Protein AF-A0A166AK43-F1 (afdb_monomer_lite)

Radius of gyration: 22.79 Å; chains: 1; bounding box: 86×34×60 Å

pLDDT: mean 71.9, std 16.13, range [33.0, 88.75]

Secondary structure (DSSP, 8-state):
----------------------SS---HHHHHH--THHHHHHHHHHHHHH--SHHHHHHHHHHHHHHHHHGGGG-STTHHHHHHHHHHHHHHHHHHHHHHHHHHHTT-TTPPPPHHHHHHHHHHHHHHHHHHHHHHHHT-----HHHHHHHHHHHHHHHHHHHHHHHHHHHHHHHHHHHHHHHGGGGS--

Sequence (190 aa):
MASIDSSTAGATAAQEGSVVESRLELSDELIANAKGAAKVTIVALSIAAKATQNVAYIGVISLTLTEFINIQDEVDKCKDECRATMADAHHIKSLIQKFRDECVEAGKSQGVLGRTLRELFTELERLILECILTFQQCKVASNRKKERLRLILKRGISLVSSVKDCVMKMRRALQQFNASAGLEPRLLTG

Structure (mmCIF, N/CA/C/O backbone):
data_AF-A0A166AK43-F1
#
_entry.id   AF-A0A166AK43-F1
#
loop_
_atom_site.group_PDB
_atom_site.id
_atom_site.type_symbol
_atom_site.label_atom_id
_atom_site.label_alt_id
_atom_site.label_comp_id
_atom_site.label_asym_id
_atom_site.label_entity_id
_atom_site.label_seq_id
_atom_site.pdbx_PDB_ins_code
_atom_site.Cartn_x
_atom_site.Cartn_y
_atom_site.Cartn_z
_atom_site.occupancy
_atom_site.B_iso_or_equiv
_atom_site.auth_seq_id
_atom_site.auth_comp_id
_atom_site.auth_asym_id
_atom_site.auth_atom_id
_atom_site.pdbx_PDB_model_num
ATOM 1 N N . MET A 1 1 ? -68.067 19.573 25.093 1.00 37.34 1 MET A N 1
ATOM 2 C CA . MET A 1 1 ? -67.115 18.446 25.144 1.00 37.34 1 MET A CA 1
ATOM 3 C C . MET A 1 1 ? -66.352 18.440 23.838 1.00 37.34 1 MET A C 1
ATOM 5 O O . MET A 1 1 ? -67.016 18.279 22.829 1.00 37.34 1 MET A O 1
ATOM 9 N N . ALA A 1 2 ? -65.030 18.641 23.934 1.00 39.34 2 ALA A N 1
ATOM 10 C CA . ALA A 1 2 ? -63.960 18.274 22.992 1.00 39.34 2 ALA A CA 1
ATOM 11 C C . ALA A 1 2 ? -64.049 18.806 21.537 1.00 39.34 2 ALA A C 1
ATOM 13 O O . ALA A 1 2 ? -65.118 18.836 20.955 1.00 39.34 2 ALA A O 1
ATOM 14 N N . SER A 1 3 ? -62.996 19.173 20.809 1.00 37.00 3 SER A N 1
ATOM 15 C CA . SER A 1 3 ? -61.560 19.381 21.036 1.00 37.00 3 SER A CA 1
ATOM 16 C C . SER A 1 3 ? -60.942 19.636 19.641 1.00 37.00 3 SER A C 1
ATOM 18 O O . SER A 1 3 ? -61.311 18.914 18.723 1.00 37.00 3 SER A O 1
ATOM 20 N N . ILE A 1 4 ? -59.992 20.584 19.540 1.00 41.25 4 ILE A N 1
ATOM 21 C CA . ILE A 1 4 ? -58.659 20.434 18.888 1.00 41.25 4 ILE A CA 1
ATOM 22 C C . ILE A 1 4 ? -58.675 20.282 17.339 1.00 41.25 4 ILE A C 1
ATOM 24 O O . ILE A 1 4 ? -59.167 19.295 16.810 1.00 41.25 4 ILE A O 1
ATOM 28 N N . ASP A 1 5 ? -58.332 21.347 16.590 1.00 33.59 5 ASP A N 1
ATOM 29 C CA . ASP A 1 5 ? -57.005 21.659 15.976 1.00 33.59 5 ASP A CA 1
ATOM 30 C C . ASP A 1 5 ? -56.743 20.874 14.673 1.00 33.59 5 ASP A C 1
ATOM 32 O O . ASP A 1 5 ? -56.982 19.679 14.597 1.00 33.59 5 ASP A O 1
ATOM 36 N N . SER A 1 6 ? -56.408 21.495 13.540 1.00 38.09 6 SER A N 1
ATOM 37 C CA . SER A 1 6 ? -55.190 22.240 13.173 1.00 38.09 6 SER A CA 1
ATOM 38 C C . SER A 1 6 ? -54.364 21.413 12.189 1.00 38.09 6 SER A C 1
ATOM 40 O O . SER A 1 6 ? -54.220 20.205 12.318 1.00 38.09 6 SER A O 1
ATOM 42 N N . SER A 1 7 ? -53.770 22.153 11.262 1.00 37.00 7 SER A N 1
ATOM 43 C CA . SER A 1 7 ? -52.466 21.917 10.655 1.00 37.00 7 SER A CA 1
ATOM 44 C C . SER A 1 7 ? -52.236 20.779 9.660 1.00 37.00 7 SER A C 1
ATOM 46 O O . SER A 1 7 ? -52.227 19.598 9.973 1.00 37.00 7 SER A O 1
ATOM 48 N N . THR A 1 8 ? -51.907 21.237 8.449 1.00 41.12 8 THR A N 1
ATOM 49 C CA . THR A 1 8 ? -50.535 21.280 7.908 1.00 41.12 8 THR A CA 1
ATOM 50 C C . THR A 1 8 ? -49.673 20.015 7.980 1.00 41.12 8 THR A C 1
ATOM 52 O O . THR A 1 8 ? -49.326 19.531 9.049 1.00 41.12 8 THR A O 1
ATOM 55 N N . ALA A 1 9 ? -49.120 19.719 6.801 1.00 36.97 9 ALA A N 1
ATOM 56 C CA . ALA A 1 9 ? -47.798 19.149 6.542 1.00 36.97 9 ALA A CA 1
ATOM 57 C C . ALA A 1 9 ? -47.575 17.640 6.678 1.00 36.97 9 ALA A C 1
ATOM 59 O O . ALA A 1 9 ? -47.991 16.963 7.610 1.00 36.97 9 ALA A O 1
ATOM 60 N N . GLY A 1 10 ? -46.723 17.202 5.752 1.00 33.00 10 GLY A N 1
ATOM 61 C CA . GLY A 1 10 ? -45.910 16.003 5.837 1.00 33.00 10 GLY A CA 1
ATOM 62 C C . GLY A 1 10 ? -46.317 14.979 4.788 1.00 33.00 10 GLY A C 1
ATOM 63 O O . GLY A 1 10 ? -47.493 14.735 4.574 1.00 33.00 10 GLY A O 1
ATOM 64 N N . ALA A 1 11 ? -45.419 14.308 4.091 1.00 37.84 11 ALA A N 1
ATOM 65 C CA . ALA A 1 11 ? -43.963 14.286 4.093 1.00 37.84 11 ALA A CA 1
ATOM 66 C C . ALA A 1 11 ? -43.625 13.335 2.923 1.00 37.84 11 ALA A C 1
ATOM 68 O O . ALA A 1 11 ? -44.323 12.349 2.712 1.00 37.84 11 ALA A O 1
ATOM 69 N N . THR A 1 12 ? -42.743 13.714 2.004 1.00 39.75 12 THR A N 1
ATOM 70 C CA . THR A 1 12 ? -41.321 13.332 2.031 1.00 39.75 12 THR A CA 1
ATOM 71 C C . THR A 1 12 ? -41.068 11.859 1.708 1.00 39.75 12 THR A C 1
ATOM 73 O O . THR A 1 12 ? -41.377 10.976 2.496 1.00 39.75 12 THR A O 1
ATOM 76 N N . ALA A 1 13 ? -40.392 11.643 0.581 1.00 41.41 13 ALA A N 1
ATOM 77 C CA . ALA A 1 13 ? -39.248 10.739 0.428 1.00 41.41 13 ALA A CA 1
ATOM 78 C C . ALA A 1 13 ? -38.671 11.046 -0.970 1.00 41.41 13 ALA A C 1
ATOM 80 O O . ALA A 1 13 ? -39.174 10.556 -1.971 1.00 41.41 13 ALA A O 1
ATOM 81 N N . ALA A 1 14 ? -37.785 12.029 -1.158 1.00 40.62 14 ALA A N 1
ATOM 82 C CA . ALA A 1 14 ? -36.409 12.055 -0.657 1.00 40.62 14 ALA A CA 1
ATOM 83 C C . ALA A 1 14 ? -35.756 10.672 -0.775 1.00 40.62 14 ALA A C 1
ATOM 85 O O . ALA A 1 14 ? -35.588 9.950 0.201 1.00 40.62 14 ALA A O 1
ATOM 86 N N . GLN A 1 15 ? -35.421 10.299 -2.009 1.00 39.91 15 GLN A N 1
ATOM 87 C CA . GLN A 1 15 ? -34.465 9.237 -2.276 1.00 39.91 15 GLN A CA 1
ATOM 88 C C . GLN A 1 15 ? -33.070 9.863 -2.193 1.00 39.91 15 GLN A C 1
ATOM 90 O O . GLN A 1 15 ? -32.460 10.237 -3.191 1.00 39.91 15 GLN A O 1
ATOM 95 N N . GLU A 1 16 ? -32.607 10.050 -0.959 1.00 37.53 16 GLU A N 1
ATOM 96 C CA . GLU A 1 16 ? -31.228 10.410 -0.659 1.00 37.53 16 GLU A CA 1
ATOM 97 C C . GLU A 1 16 ? -30.390 9.144 -0.860 1.00 37.53 16 GLU A C 1
ATOM 99 O O . GLU A 1 16 ? -30.191 8.319 0.032 1.00 37.53 16 GLU A O 1
ATOM 104 N N . GLY A 1 17 ? -29.965 8.934 -2.106 1.00 36.12 17 GLY A N 1
ATOM 105 C CA . GLY A 1 17 ? -28.858 8.042 -2.387 1.00 36.12 17 GLY A CA 1
ATOM 106 C C . GLY A 1 17 ? -27.646 8.619 -1.677 1.00 36.12 17 GLY A C 1
ATOM 107 O O . GLY A 1 17 ? -27.064 9.588 -2.155 1.00 36.12 17 GLY A O 1
ATOM 108 N N . SER A 1 18 ? -27.296 8.049 -0.524 1.00 38.94 18 SER A N 1
ATOM 109 C CA . SER A 1 18 ? -25.986 8.232 0.089 1.00 38.94 18 SER A CA 1
ATOM 110 C C . SER A 1 18 ? -24.952 7.787 -0.942 1.00 38.94 18 SER A C 1
ATOM 112 O O . SER A 1 18 ? -24.628 6.606 -1.077 1.00 38.94 18 SER A O 1
ATOM 114 N N . VAL A 1 19 ? -24.495 8.742 -1.747 1.00 43.78 19 VAL A N 1
ATOM 115 C CA . VAL A 1 19 ? -23.313 8.591 -2.576 1.00 43.78 19 VAL A CA 1
ATOM 116 C C . VAL A 1 19 ? -22.183 8.492 -1.569 1.00 43.78 19 VAL A C 1
ATOM 118 O O . VAL A 1 19 ? -21.746 9.493 -1.009 1.00 43.78 19 VAL A O 1
ATOM 121 N N . VAL A 1 20 ? -21.785 7.261 -1.250 1.00 52.28 20 VAL A N 1
ATOM 122 C CA . VAL A 1 20 ? -20.582 7.007 -0.463 1.00 52.28 20 VAL A CA 1
ATOM 123 C C . VAL A 1 20 ? -19.422 7.518 -1.305 1.00 52.28 20 VAL A C 1
ATOM 125 O O . VAL A 1 20 ? -18.947 6.843 -2.221 1.00 52.28 20 VAL A O 1
ATOM 128 N N . GLU A 1 21 ? -19.043 8.762 -1.039 1.00 60.03 21 GLU A N 1
ATOM 129 C CA . GLU A 1 21 ? -17.948 9.446 -1.698 1.00 60.03 21 GLU A CA 1
ATOM 130 C C . GLU A 1 21 ? -16.662 8.667 -1.408 1.00 60.03 21 GLU A C 1
ATOM 132 O O . GLU A 1 21 ? -16.288 8.421 -0.257 1.00 60.03 21 GLU A O 1
ATOM 137 N N . SER A 1 22 ? -16.036 8.169 -2.472 1.00 70.31 22 SER A N 1
ATOM 138 C CA . SER A 1 22 ? -14.808 7.389 -2.367 1.00 70.31 22 SER A CA 1
ATOM 139 C C . SER A 1 22 ? -13.691 8.300 -1.870 1.00 70.31 22 SER A C 1
ATOM 141 O O . SER A 1 22 ? -13.421 9.331 -2.474 1.00 70.31 22 SER A O 1
ATOM 143 N N . ARG A 1 23 ? -12.985 7.898 -0.808 1.00 81.00 23 ARG A N 1
ATOM 144 C CA . ARG A 1 23 ? -11.835 8.662 -0.279 1.00 81.00 23 ARG A CA 1
ATOM 145 C C . ARG A 1 23 ? -10.656 8.745 -1.258 1.00 81.00 23 ARG A C 1
ATOM 147 O O . ARG A 1 23 ? -9.757 9.568 -1.081 1.00 81.00 23 ARG A O 1
ATOM 154 N N . LEU A 1 24 ? -10.658 7.879 -2.270 1.00 79.00 24 LEU A N 1
ATOM 155 C CA . LEU A 1 24 ? -9.720 7.876 -3.384 1.00 79.00 24 LEU A CA 1
ATOM 156 C C . LEU A 1 24 ? -10.474 8.168 -4.680 1.00 79.00 24 LEU A C 1
ATOM 158 O O . LEU A 1 24 ? -11.393 7.428 -5.045 1.00 79.00 24 LEU A O 1
ATOM 162 N N . GLU A 1 25 ? -10.039 9.197 -5.399 1.00 75.94 25 GLU A N 1
ATOM 163 C CA . GLU A 1 25 ? -10.453 9.429 -6.780 1.00 75.94 25 GLU A CA 1
ATOM 164 C C . GLU A 1 25 ? -9.649 8.503 -7.700 1.00 75.94 25 GLU A C 1
ATOM 166 O O . GLU A 1 25 ? -8.485 8.749 -8.016 1.00 75.94 25 GLU A O 1
ATOM 171 N N . LEU A 1 26 ? -10.265 7.390 -8.095 1.00 79.75 26 LEU A N 1
ATOM 172 C CA . LEU A 1 26 ? -9.708 6.451 -9.066 1.00 79.75 26 LEU A CA 1
ATOM 173 C C . LEU A 1 26 ? -10.499 6.586 -10.364 1.00 79.75 26 LEU A C 1
ATOM 175 O O . LEU A 1 26 ? -11.711 6.382 -10.360 1.00 79.75 26 LEU A O 1
ATOM 179 N N . SER A 1 27 ? -9.830 6.921 -11.469 1.00 81.50 27 SER A N 1
ATOM 180 C CA . SER A 1 27 ? -10.485 6.978 -12.776 1.00 81.50 27 SER A CA 1
ATOM 181 C C . SER A 1 27 ? -10.661 5.577 -13.368 1.00 81.50 27 SER A C 1
ATOM 183 O O . SER A 1 27 ? -9.782 4.717 -13.251 1.00 81.50 27 SER A O 1
ATOM 185 N N . ASP A 1 28 ? -11.775 5.354 -14.066 1.00 81.31 28 ASP A N 1
ATOM 186 C CA . ASP A 1 28 ? -12.027 4.091 -14.775 1.00 81.31 28 ASP A CA 1
ATOM 187 C C . ASP A 1 28 ? -10.942 3.797 -15.823 1.00 81.31 28 ASP A C 1
ATOM 189 O O . ASP A 1 28 ? -10.569 2.646 -16.056 1.00 81.31 28 ASP A O 1
ATOM 193 N N . GLU A 1 29 ? -10.361 4.849 -16.405 1.00 80.94 29 GLU A N 1
ATOM 194 C CA . GLU A 1 29 ? -9.234 4.761 -17.331 1.00 80.94 29 GLU A CA 1
ATOM 195 C C . GLU A 1 29 ? -7.981 4.156 -16.674 1.00 80.94 29 GLU A C 1
ATOM 197 O O . GLU A 1 29 ? -7.298 3.322 -17.272 1.00 80.94 29 GLU A O 1
ATOM 202 N N . LEU A 1 30 ? -7.690 4.522 -15.424 1.00 78.75 30 LEU A N 1
ATOM 203 C CA . LEU A 1 30 ? -6.552 3.997 -14.669 1.00 78.75 30 LEU A CA 1
ATOM 204 C C . LEU A 1 30 ? -6.734 2.500 -14.369 1.00 78.75 30 LEU A C 1
ATOM 206 O O . LEU A 1 30 ? -5.782 1.725 -14.480 1.00 78.75 30 LEU A O 1
ATOM 210 N N . ILE A 1 31 ? -7.967 2.068 -14.087 1.00 80.19 31 ILE A N 1
ATOM 211 C CA . ILE A 1 31 ? -8.317 0.648 -13.918 1.00 80.19 31 ILE A CA 1
ATOM 212 C C . ILE A 1 31 ? -8.206 -0.115 -15.247 1.00 80.19 31 ILE A C 1
ATOM 214 O O . ILE A 1 31 ? -7.726 -1.253 -15.267 1.00 80.19 31 ILE A O 1
ATOM 218 N N . ALA A 1 32 ? -8.640 0.490 -16.357 1.00 80.31 32 ALA A N 1
ATOM 219 C CA . ALA A 1 32 ? -8.606 -0.124 -17.684 1.00 80.31 32 ALA A CA 1
ATOM 220 C C . ALA A 1 32 ? -7.174 -0.305 -18.218 1.00 80.31 32 ALA A C 1
ATOM 222 O O . ALA A 1 32 ? -6.873 -1.314 -18.861 1.00 80.31 32 ALA A O 1
ATOM 223 N N . ASN A 1 33 ? -6.286 0.646 -17.920 1.00 78.06 33 ASN A N 1
ATOM 224 C CA . ASN A 1 33 ? -4.893 0.628 -18.363 1.00 78.06 33 ASN A CA 1
ATOM 225 C C . ASN A 1 33 ? -3.986 -0.256 -17.489 1.00 78.06 33 ASN A C 1
ATOM 227 O O . ASN A 1 33 ? -2.955 -0.746 -17.964 1.00 78.06 33 ASN A O 1
ATOM 231 N N . ALA A 1 34 ? -4.372 -0.508 -16.235 1.00 79.94 34 ALA A N 1
ATOM 232 C CA . ALA A 1 34 ? -3.661 -1.410 -15.341 1.00 79.94 34 ALA A CA 1
ATOM 233 C C . ALA A 1 34 ? -3.807 -2.884 -15.762 1.00 79.94 34 ALA A C 1
ATOM 235 O O . ALA A 1 34 ? -4.848 -3.334 -16.245 1.00 79.94 34 ALA A O 1
ATOM 236 N N . LYS A 1 35 ? -2.759 -3.681 -15.535 1.00 81.06 35 LYS A N 1
ATOM 237 C CA . LYS A 1 35 ? -2.737 -5.129 -15.813 1.00 81.06 35 LYS A CA 1
ATOM 238 C C . LYS A 1 35 ? -2.094 -5.883 -14.653 1.00 81.06 35 LYS A C 1
ATOM 240 O O . LYS A 1 35 ? -1.305 -5.293 -13.921 1.00 81.06 35 LYS A O 1
ATOM 245 N N . GLY A 1 36 ? -2.391 -7.178 -14.544 1.00 84.81 36 GLY A N 1
ATOM 246 C CA . GLY A 1 36 ? -1.779 -8.060 -13.544 1.00 84.81 36 GLY A CA 1
ATOM 247 C C . GLY A 1 36 ? -2.063 -7.615 -12.110 1.00 84.81 36 GLY A C 1
ATOM 248 O O . GLY A 1 36 ? -3.135 -7.062 -11.840 1.00 84.81 36 GLY A O 1
ATOM 249 N N . ALA A 1 37 ? -1.085 -7.810 -11.226 1.00 84.00 37 ALA A N 1
ATOM 250 C CA . ALA A 1 37 ? -1.148 -7.448 -9.811 1.00 84.00 37 ALA A CA 1
ATOM 251 C C . ALA A 1 37 ? -1.546 -5.978 -9.609 1.00 84.00 37 ALA A C 1
ATOM 253 O O . ALA A 1 37 ? -2.419 -5.677 -8.802 1.00 84.00 37 ALA A O 1
ATOM 254 N N . ALA A 1 38 ? -1.029 -5.063 -10.440 1.00 83.69 38 ALA A N 1
ATOM 255 C CA . ALA A 1 38 ? -1.347 -3.640 -10.335 1.00 83.69 38 ALA A CA 1
ATOM 256 C C . ALA A 1 38 ? -2.848 -3.342 -10.486 1.00 83.69 38 ALA A C 1
ATOM 258 O O . ALA A 1 38 ? -3.381 -2.488 -9.778 1.00 83.69 38 ALA A O 1
ATOM 259 N N . LYS A 1 39 ? -3.550 -4.057 -11.378 1.00 86.50 39 LYS A N 1
ATOM 260 C CA . LYS A 1 39 ? -5.004 -3.905 -11.537 1.00 86.50 39 LYS A CA 1
ATOM 261 C C . LYS A 1 39 ? -5.743 -4.381 -10.291 1.00 86.50 39 LYS A C 1
ATOM 263 O O . LYS A 1 39 ? -6.658 -3.701 -9.835 1.00 86.50 39 LYS A O 1
ATOM 268 N N . VAL A 1 40 ? -5.335 -5.526 -9.741 1.00 87.00 40 VAL A N 1
ATOM 269 C CA . VAL A 1 40 ? -5.936 -6.083 -8.523 1.00 87.00 40 VAL A CA 1
ATOM 270 C C . VAL A 1 40 ? -5.729 -5.126 -7.351 1.00 87.00 40 VAL A C 1
ATOM 272 O O . VAL A 1 40 ? -6.687 -4.829 -6.641 1.00 87.00 40 VAL A O 1
ATOM 275 N N . THR A 1 41 ? -4.531 -4.551 -7.202 1.00 85.94 41 THR A N 1
ATOM 276 C CA . THR A 1 41 ? -4.249 -3.568 -6.151 1.00 85.94 41 THR A CA 1
ATOM 277 C C . THR A 1 41 ? -5.113 -2.314 -6.268 1.00 85.94 41 THR A C 1
ATOM 279 O O . THR A 1 41 ? -5.653 -1.853 -5.267 1.00 85.94 41 THR A O 1
ATOM 282 N N . ILE A 1 42 ? -5.287 -1.764 -7.476 1.00 84.50 42 ILE A N 1
ATOM 283 C CA . ILE A 1 42 ? -6.132 -0.577 -7.694 1.00 84.50 42 ILE A CA 1
ATOM 284 C C . ILE A 1 42 ? -7.599 -0.879 -7.351 1.00 84.50 42 ILE A C 1
ATOM 286 O O . ILE A 1 42 ? -8.268 -0.068 -6.710 1.00 84.50 42 ILE A O 1
ATOM 290 N N . VAL A 1 43 ? -8.105 -2.054 -7.736 1.00 87.19 43 VAL A N 1
ATOM 291 C CA . VAL A 1 43 ? -9.467 -2.480 -7.380 1.00 87.19 43 VAL A CA 1
ATOM 292 C C . VAL A 1 43 ? -9.607 -2.643 -5.865 1.00 87.19 43 VAL A C 1
ATOM 294 O O . VAL A 1 43 ? -10.577 -2.153 -5.289 1.00 87.19 43 VAL A O 1
ATOM 297 N N . ALA A 1 44 ? -8.628 -3.263 -5.203 1.00 86.38 44 ALA A N 1
ATOM 298 C CA . ALA A 1 44 ? -8.616 -3.400 -3.750 1.00 86.38 44 ALA A CA 1
ATOM 299 C C . ALA A 1 44 ? -8.599 -2.028 -3.051 1.00 86.38 44 ALA A C 1
ATOM 301 O O . ALA A 1 44 ? -9.384 -1.809 -2.134 1.00 86.38 44 ALA A O 1
ATOM 302 N N . LEU A 1 45 ? -7.815 -1.061 -3.538 1.00 85.50 45 LEU A N 1
ATOM 303 C CA . LEU A 1 45 ? -7.841 0.324 -3.048 1.00 85.50 45 LEU A CA 1
ATOM 304 C C . LEU A 1 45 ? -9.223 0.977 -3.197 1.00 85.50 45 LEU A C 1
ATOM 306 O O . LEU A 1 45 ? -9.689 1.626 -2.265 1.00 85.50 45 LEU A O 1
ATOM 310 N N . SER A 1 46 ? -9.914 0.767 -4.323 1.00 84.94 46 SER A N 1
ATOM 311 C CA . SER A 1 46 ? -11.281 1.276 -4.519 1.00 84.94 46 SER A CA 1
ATOM 312 C C . SER A 1 46 ? -12.268 0.695 -3.502 1.00 84.94 46 SER A C 1
ATOM 314 O O . SER A 1 46 ? -13.121 1.408 -2.971 1.00 84.94 46 SER A O 1
ATOM 316 N N . ILE A 1 47 ? -12.139 -0.599 -3.197 1.00 85.31 47 ILE A N 1
ATOM 317 C CA . ILE A 1 47 ? -12.963 -1.270 -2.186 1.00 85.31 47 ILE A CA 1
ATOM 318 C C . ILE A 1 47 ? -12.621 -0.735 -0.789 1.00 85.31 47 ILE A C 1
ATOM 320 O O . ILE A 1 47 ? -13.526 -0.408 -0.024 1.00 85.31 47 ILE A O 1
ATOM 324 N N . ALA A 1 48 ? -11.333 -0.595 -0.465 1.00 83.25 48 ALA A N 1
ATOM 325 C CA . ALA A 1 48 ? -10.858 -0.058 0.809 1.00 83.25 48 ALA A CA 1
ATOM 326 C C . ALA A 1 48 ? -11.388 1.360 1.058 1.00 83.25 48 ALA A C 1
ATOM 328 O O . ALA A 1 48 ? -11.912 1.635 2.139 1.00 83.25 48 ALA A O 1
ATOM 329 N N . ALA A 1 49 ? -11.341 2.225 0.043 1.00 82.25 49 ALA A N 1
ATOM 330 C CA . ALA A 1 49 ? -11.829 3.599 0.113 1.00 82.25 49 ALA A CA 1
ATOM 331 C C . ALA A 1 49 ? -13.327 3.694 0.454 1.00 82.25 49 ALA A C 1
ATOM 333 O O . ALA A 1 49 ? -13.754 4.664 1.080 1.00 82.25 49 ALA A O 1
ATOM 334 N N . LYS A 1 50 ? -14.112 2.676 0.074 1.00 83.12 50 LYS A N 1
ATOM 335 C CA . LYS A 1 50 ? -15.558 2.571 0.337 1.00 83.12 50 LYS A CA 1
ATOM 336 C C . LYS A 1 50 ? -15.891 1.766 1.595 1.00 83.12 50 LYS A C 1
ATOM 338 O O . LYS A 1 50 ? -17.031 1.790 2.054 1.00 83.12 50 LYS A O 1
ATOM 343 N N . ALA A 1 51 ? -14.925 1.042 2.156 1.00 80.12 51 ALA A N 1
ATOM 344 C CA . ALA A 1 51 ? -15.146 0.222 3.335 1.00 80.12 51 ALA A CA 1
ATOM 345 C C . ALA A 1 51 ? -15.359 1.102 4.576 1.00 80.12 51 ALA A C 1
ATOM 347 O O . ALA A 1 51 ? -14.569 2.002 4.882 1.00 80.12 51 ALA A O 1
ATOM 348 N N . THR A 1 52 ? -16.437 0.810 5.303 1.00 71.88 52 THR A N 1
ATOM 349 C CA . THR A 1 52 ? -16.830 1.522 6.528 1.00 71.88 52 THR A CA 1
ATOM 350 C C . THR A 1 52 ? -16.565 0.712 7.796 1.00 71.88 52 THR A C 1
ATOM 352 O O . THR A 1 52 ? -16.394 1.297 8.863 1.00 71.88 52 THR A O 1
ATOM 355 N N . GLN A 1 53 ? -16.490 -0.619 7.686 1.00 73.88 53 GLN A N 1
ATOM 356 C CA . GLN A 1 53 ? -16.203 -1.525 8.800 1.00 73.88 53 GLN A CA 1
ATOM 357 C C . GLN A 1 53 ? -14.698 -1.734 8.963 1.00 73.88 53 GLN A C 1
ATOM 359 O O . GLN A 1 53 ? -14.021 -2.075 7.994 1.00 73.88 53 GLN A O 1
ATOM 364 N N . ASN A 1 54 ? -14.186 -1.615 10.190 1.00 72.19 54 ASN A N 1
ATOM 365 C CA . ASN A 1 54 ? -12.756 -1.714 10.486 1.00 72.19 54 ASN A CA 1
ATOM 366 C C . ASN A 1 54 ? -12.114 -3.017 9.996 1.00 72.19 54 ASN A C 1
ATOM 368 O O . ASN A 1 54 ? -11.128 -2.970 9.270 1.00 72.19 54 ASN A O 1
ATOM 372 N N . VAL A 1 55 ? -12.657 -4.182 10.366 1.00 74.00 55 VAL A N 1
ATOM 373 C CA . VAL A 1 55 ? -12.028 -5.476 10.033 1.00 74.00 55 VAL A CA 1
ATOM 374 C C . VAL A 1 55 ? -12.044 -5.738 8.528 1.00 74.00 55 VAL A C 1
ATOM 376 O O . VAL A 1 55 ? -11.059 -6.242 7.983 1.00 74.00 55 VAL A O 1
ATOM 379 N N . ALA A 1 56 ? -13.133 -5.364 7.851 1.00 79.12 56 ALA A N 1
ATOM 380 C CA . ALA A 1 56 ? -13.221 -5.437 6.397 1.00 79.12 56 ALA A CA 1
ATOM 381 C C . ALA A 1 56 ? -12.209 -4.483 5.751 1.00 79.12 56 ALA A C 1
ATOM 383 O O . ALA A 1 56 ? -11.439 -4.893 4.890 1.00 79.12 56 ALA A O 1
ATOM 384 N N . TYR A 1 57 ? -12.153 -3.240 6.224 1.00 82.69 57 TYR A N 1
ATOM 385 C CA . TYR A 1 57 ? -11.239 -2.219 5.735 1.00 82.69 57 TYR A CA 1
ATOM 386 C C . TYR A 1 57 ? -9.769 -2.635 5.867 1.00 82.69 57 TYR A C 1
ATOM 388 O O . TYR A 1 57 ? -9.044 -2.682 4.876 1.00 82.69 57 TYR A O 1
ATOM 396 N N . ILE A 1 58 ? -9.355 -3.035 7.068 1.00 82.56 58 ILE A N 1
ATOM 397 C CA . ILE A 1 58 ? -8.006 -3.523 7.368 1.00 82.56 58 ILE A CA 1
ATOM 398 C C . ILE A 1 58 ? -7.668 -4.752 6.517 1.00 82.56 58 ILE A C 1
ATOM 400 O O . ILE A 1 58 ? -6.561 -4.861 5.985 1.00 82.56 58 ILE A O 1
ATOM 404 N N . GLY A 1 59 ? -8.628 -5.669 6.357 1.00 83.62 59 GLY A N 1
ATOM 405 C CA . GLY A 1 59 ? -8.481 -6.838 5.494 1.00 83.62 59 GLY A CA 1
ATOM 406 C C . GLY A 1 59 ? -8.194 -6.451 4.044 1.00 83.62 59 GLY A C 1
ATOM 407 O O . GLY A 1 59 ? -7.274 -6.996 3.435 1.00 83.62 59 GLY A O 1
ATOM 408 N N . VAL A 1 60 ? -8.921 -5.467 3.511 1.00 87.19 60 VAL A N 1
ATOM 409 C CA . VAL A 1 60 ? -8.704 -4.977 2.146 1.00 87.19 60 VAL A CA 1
ATOM 410 C C . VAL A 1 60 ? -7.362 -4.255 2.021 1.00 87.19 60 VAL A C 1
ATOM 412 O O . VAL A 1 60 ? -6.660 -4.488 1.046 1.00 87.19 60 VAL A O 1
ATOM 415 N N . ILE A 1 61 ? -6.930 -3.460 3.005 1.00 86.44 61 ILE A N 1
ATOM 416 C CA . ILE A 1 61 ? -5.588 -2.848 2.979 1.00 86.44 61 ILE A CA 1
ATOM 417 C C . ILE A 1 61 ? -4.480 -3.911 3.008 1.00 86.44 61 ILE A C 1
ATOM 419 O O . ILE A 1 61 ? -3.488 -3.798 2.288 1.00 86.44 61 ILE A O 1
ATOM 423 N N . SER A 1 62 ? -4.648 -4.980 3.789 1.00 84.69 62 SER A N 1
ATOM 424 C CA . SER A 1 62 ? -3.703 -6.102 3.800 1.00 84.69 62 SER A CA 1
ATOM 425 C C . SER A 1 62 ? -3.635 -6.811 2.440 1.00 84.69 62 SER A C 1
ATOM 427 O O . SER A 1 62 ? -2.545 -7.150 1.963 1.00 84.69 62 SER A O 1
ATOM 429 N N . LEU A 1 63 ? -4.783 -6.991 1.778 1.00 88.69 63 LEU A N 1
ATOM 430 C CA . LEU A 1 63 ? -4.851 -7.503 0.408 1.00 88.69 63 LEU A CA 1
ATOM 431 C C 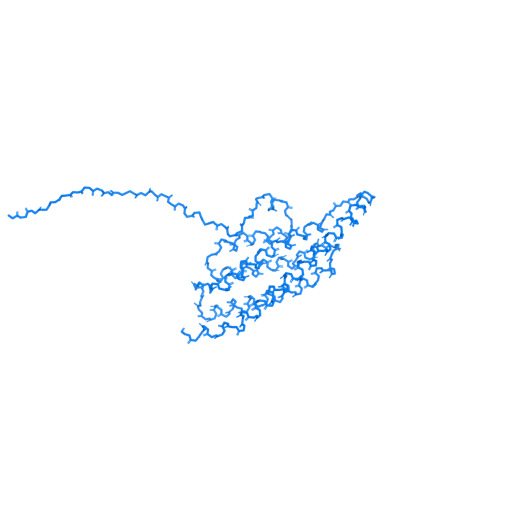. LEU A 1 63 ? -4.150 -6.554 -0.572 1.00 88.69 63 LEU A C 1
ATOM 433 O O . LEU A 1 63 ? -3.306 -6.992 -1.346 1.00 88.69 63 LEU A O 1
ATOM 437 N N . THR A 1 64 ? -4.427 -5.254 -0.486 1.00 88.12 64 THR A N 1
ATOM 438 C CA . THR A 1 64 ? -3.771 -4.214 -1.283 1.00 88.12 64 THR A CA 1
ATOM 439 C C . THR A 1 64 ? -2.249 -4.298 -1.158 1.00 88.12 64 THR A C 1
ATOM 441 O O . THR A 1 64 ? -1.555 -4.325 -2.169 1.00 88.12 64 THR A O 1
ATOM 444 N N . LEU A 1 65 ? -1.711 -4.405 0.059 1.00 84.94 65 LEU A N 1
ATOM 445 C CA . LEU A 1 65 ? -0.269 -4.561 0.274 1.00 84.94 65 LEU A CA 1
ATOM 446 C C . LEU A 1 65 ? 0.276 -5.870 -0.300 1.00 84.94 65 LEU A C 1
ATOM 448 O O . LEU A 1 65 ? 1.390 -5.892 -0.812 1.00 84.94 65 LEU A O 1
ATOM 452 N N . THR A 1 66 ? -0.501 -6.952 -0.238 1.00 87.12 66 THR A N 1
ATOM 453 C CA . THR A 1 66 ? -0.126 -8.239 -0.841 1.00 87.12 66 THR A CA 1
ATOM 454 C C . THR A 1 66 ? 0.048 -8.102 -2.346 1.00 87.12 66 THR A C 1
ATOM 456 O O . THR A 1 66 ? 1.088 -8.466 -2.882 1.00 87.12 66 THR A O 1
ATOM 459 N N . GLU A 1 67 ? -0.937 -7.516 -3.019 1.00 87.00 67 GLU A N 1
ATOM 460 C CA . GLU A 1 67 ? -0.865 -7.309 -4.462 1.00 87.00 67 GLU A CA 1
ATOM 461 C C . GLU A 1 67 ? 0.204 -6.280 -4.832 1.00 87.00 67 GLU A C 1
ATOM 463 O O . GLU A 1 67 ? 0.899 -6.444 -5.828 1.00 87.00 67 GLU A O 1
ATOM 468 N N . PHE A 1 68 ? 0.407 -5.256 -4.001 1.00 83.44 68 PHE A N 1
ATOM 469 C CA . PHE A 1 68 ? 1.488 -4.294 -4.185 1.00 83.44 68 PHE A CA 1
ATOM 470 C C . PHE A 1 68 ? 2.868 -4.964 -4.170 1.00 83.44 68 PHE A C 1
ATOM 472 O O . PHE A 1 68 ? 3.701 -4.660 -5.021 1.00 83.44 68 PHE A O 1
ATOM 479 N N . ILE A 1 69 ? 3.095 -5.908 -3.255 1.00 84.38 69 ILE A N 1
ATOM 480 C CA . ILE A 1 69 ? 4.322 -6.713 -3.208 1.00 84.38 69 ILE A CA 1
ATOM 481 C C . ILE A 1 69 ? 4.474 -7.535 -4.496 1.00 84.38 69 ILE A C 1
ATOM 483 O O . ILE A 1 69 ? 5.545 -7.519 -5.105 1.00 84.38 69 ILE A O 1
ATOM 487 N N . ASN A 1 70 ? 3.392 -8.164 -4.968 1.00 83.69 70 ASN A N 1
ATOM 488 C CA . ASN A 1 70 ? 3.392 -8.964 -6.198 1.00 83.69 70 ASN A CA 1
ATOM 489 C C . ASN A 1 70 ? 3.725 -8.137 -7.458 1.00 83.69 70 ASN A C 1
ATOM 491 O O . ASN A 1 70 ? 4.221 -8.686 -8.439 1.00 83.69 70 ASN A O 1
ATOM 495 N N . ILE A 1 71 ? 3.518 -6.812 -7.454 1.00 79.88 71 ILE A N 1
ATOM 496 C CA . ILE A 1 71 ? 3.924 -5.942 -8.575 1.00 79.88 71 ILE A CA 1
ATOM 497 C C . ILE A 1 71 ? 5.442 -5.982 -8.794 1.00 79.88 71 ILE A C 1
ATOM 499 O O . ILE A 1 71 ? 5.881 -5.826 -9.933 1.00 79.88 71 ILE A O 1
ATOM 503 N N . GLN A 1 72 ? 6.262 -6.211 -7.757 1.00 72.88 72 GLN A N 1
ATOM 504 C CA . GLN A 1 72 ? 7.717 -6.306 -7.936 1.00 72.88 72 GLN A CA 1
ATOM 505 C C . GLN A 1 72 ? 8.104 -7.448 -8.875 1.00 72.88 72 GLN A C 1
ATOM 507 O O . GLN A 1 72 ? 9.015 -7.280 -9.687 1.00 72.88 72 GLN A O 1
ATOM 512 N N . ASP A 1 73 ? 7.394 -8.574 -8.804 1.00 70.56 73 ASP A N 1
ATOM 513 C CA . ASP A 1 73 ? 7.638 -9.725 -9.674 1.00 70.56 73 ASP A CA 1
ATOM 514 C C . ASP A 1 73 ? 7.315 -9.416 -11.144 1.00 70.56 73 ASP A C 1
ATOM 516 O O . ASP A 1 73 ? 7.795 -10.097 -12.048 1.00 70.56 73 ASP A O 1
ATOM 520 N N . GLU A 1 74 ? 6.560 -8.344 -11.404 1.00 70.00 74 GLU A N 1
ATOM 521 C CA . GLU A 1 74 ? 6.213 -7.876 -12.743 1.00 70.00 74 GLU A CA 1
ATOM 522 C C . GLU A 1 74 ? 7.119 -6.744 -13.277 1.00 70.00 74 GLU A C 1
ATOM 524 O O . GLU A 1 74 ? 6.943 -6.321 -14.428 1.00 70.00 74 GLU A O 1
ATOM 529 N N . VAL A 1 75 ? 8.055 -6.213 -12.474 1.00 67.19 75 VAL A N 1
ATOM 530 C CA . VAL A 1 75 ? 8.897 -5.051 -12.826 1.00 67.19 75 VAL A CA 1
ATOM 531 C C . VAL A 1 75 ? 10.383 -5.429 -12.875 1.00 67.19 75 VAL A C 1
ATOM 533 O O . VAL A 1 75 ? 11.098 -5.366 -11.880 1.00 67.19 75 VAL A O 1
ATOM 536 N N . ASP A 1 76 ? 10.889 -5.720 -14.077 1.00 64.56 76 ASP A N 1
ATOM 537 C CA . ASP A 1 76 ? 12.293 -6.130 -14.279 1.00 64.56 76 ASP A CA 1
ATOM 538 C C . ASP A 1 76 ? 13.320 -4.991 -14.142 1.00 64.56 76 ASP A C 1
ATOM 540 O O . ASP A 1 76 ? 14.471 -5.220 -13.785 1.00 64.56 76 ASP A O 1
ATOM 544 N N . LYS A 1 77 ? 12.943 -3.745 -14.460 1.00 64.19 77 LYS A N 1
ATOM 545 C CA . LYS A 1 77 ? 13.911 -2.641 -14.651 1.00 64.19 77 LYS A CA 1
ATOM 546 C C . LYS A 1 77 ? 14.376 -1.936 -13.381 1.00 64.19 77 LYS A C 1
ATOM 548 O O . LYS A 1 77 ? 15.362 -1.212 -13.444 1.00 64.19 77 LYS A O 1
ATOM 553 N N . CYS A 1 78 ? 13.643 -2.089 -12.285 1.00 67.25 78 CYS A N 1
ATOM 554 C CA . CYS A 1 78 ? 13.908 -1.395 -11.021 1.00 67.25 78 CYS A CA 1
ATOM 555 C C . CYS A 1 78 ? 13.855 -2.372 -9.846 1.00 67.25 78 CYS A C 1
ATOM 557 O O . CYS A 1 78 ? 13.520 -1.992 -8.730 1.00 67.25 78 CYS A O 1
ATOM 559 N N . LYS A 1 79 ? 14.089 -3.662 -10.114 1.00 71.38 79 LYS A N 1
ATOM 560 C CA . LYS A 1 79 ? 13.863 -4.734 -9.145 1.00 71.38 79 LYS A CA 1
ATOM 561 C C . LYS A 1 79 ? 14.673 -4.525 -7.866 1.00 71.38 79 LYS A C 1
ATOM 563 O O . LYS A 1 79 ? 14.125 -4.704 -6.778 1.00 71.38 79 LYS A O 1
ATOM 568 N N . ASP A 1 80 ? 15.927 -4.100 -8.004 1.00 73.31 80 ASP A N 1
ATOM 569 C CA . ASP A 1 80 ? 16.833 -3.859 -6.882 1.00 73.31 80 ASP A CA 1
ATOM 570 C C . ASP A 1 80 ? 16.413 -2.627 -6.072 1.00 73.31 80 ASP A C 1
ATOM 572 O O . ASP A 1 80 ? 16.339 -2.690 -4.844 1.00 73.31 80 ASP A O 1
ATOM 576 N N . GLU A 1 81 ? 16.041 -1.531 -6.740 1.00 71.50 81 GLU A N 1
ATOM 577 C CA . GLU A 1 81 ? 15.554 -0.315 -6.086 1.00 71.50 81 GLU A CA 1
ATOM 578 C C . GLU A 1 81 ? 14.194 -0.523 -5.403 1.00 71.50 81 GLU A C 1
ATOM 580 O O . GLU A 1 81 ? 13.967 -0.007 -4.308 1.00 71.50 81 GLU A O 1
ATOM 585 N N . CYS A 1 82 ? 13.309 -1.327 -6.000 1.00 75.56 82 CYS A N 1
ATOM 586 C CA . CYS A 1 82 ? 12.001 -1.664 -5.439 1.00 75.56 82 CYS A CA 1
ATOM 587 C C . CYS A 1 82 ? 12.092 -2.645 -4.259 1.00 75.56 82 CYS A C 1
ATOM 589 O O . CYS A 1 82 ? 11.137 -2.763 -3.492 1.00 75.56 82 CYS A O 1
ATOM 591 N N . ARG A 1 83 ? 13.223 -3.341 -4.068 1.00 80.31 83 ARG A N 1
ATOM 592 C CA . ARG A 1 83 ? 13.369 -4.361 -3.014 1.00 80.31 83 ARG A CA 1
ATOM 593 C C . ARG A 1 83 ? 13.241 -3.781 -1.614 1.00 80.31 83 ARG A C 1
ATOM 595 O O . ARG A 1 83 ? 12.615 -4.399 -0.757 1.00 80.31 83 ARG A O 1
ATOM 602 N N . ALA A 1 84 ? 13.795 -2.590 -1.395 1.00 78.62 84 ALA A N 1
ATOM 603 C CA . ALA A 1 84 ? 13.643 -1.884 -0.128 1.00 78.62 84 ALA A CA 1
ATOM 604 C C . ALA A 1 84 ? 12.174 -1.508 0.125 1.00 78.62 84 ALA A C 1
ATOM 606 O O . ALA A 1 84 ? 11.669 -1.755 1.217 1.00 78.62 84 ALA A O 1
ATOM 607 N N . THR A 1 85 ? 11.470 -0.998 -0.895 1.00 80.62 85 THR A N 1
ATOM 608 C CA . THR A 1 85 ? 10.031 -0.704 -0.806 1.00 80.62 85 THR A CA 1
ATOM 609 C C . THR A 1 85 ? 9.223 -1.948 -0.451 1.00 80.62 85 THR A C 1
ATOM 611 O O . THR A 1 85 ? 8.318 -1.859 0.372 1.00 80.62 85 THR A O 1
ATOM 614 N N . MET A 1 86 ? 9.556 -3.110 -1.024 1.00 82.50 86 MET A N 1
ATOM 615 C CA . MET A 1 86 ? 8.829 -4.349 -0.736 1.00 82.50 86 MET A CA 1
ATOM 616 C C . MET A 1 86 ? 9.104 -4.889 0.660 1.00 82.50 86 MET A C 1
ATOM 618 O O . MET A 1 86 ? 8.176 -5.358 1.312 1.00 82.50 86 MET A O 1
ATOM 622 N N . ALA A 1 87 ? 10.332 -4.770 1.166 1.00 84.06 87 ALA A N 1
ATOM 623 C CA . ALA A 1 87 ? 10.624 -5.104 2.559 1.00 84.06 87 ALA A CA 1
ATOM 624 C C . ALA A 1 87 ? 9.806 -4.231 3.530 1.00 84.06 87 ALA A C 1
ATOM 626 O O . ALA A 1 87 ? 9.195 -4.754 4.464 1.00 84.06 87 ALA A O 1
ATOM 627 N N . ASP A 1 88 ? 9.733 -2.922 3.266 1.00 83.44 88 ASP A N 1
ATOM 628 C CA . ASP A 1 88 ? 8.936 -1.990 4.068 1.00 83.44 88 ASP A CA 1
ATOM 629 C C . ASP A 1 88 ? 7.426 -2.314 3.953 1.00 83.44 88 ASP A C 1
ATOM 631 O O . ASP A 1 88 ? 6.729 -2.377 4.967 1.00 83.44 88 ASP A O 1
ATOM 635 N N . ALA A 1 89 ? 6.925 -2.640 2.754 1.00 84.12 89 ALA A N 1
ATOM 636 C CA . ALA A 1 89 ? 5.534 -3.052 2.534 1.00 84.12 89 ALA A CA 1
ATOM 637 C C . ALA A 1 89 ? 5.176 -4.381 3.228 1.00 84.12 89 ALA A C 1
ATOM 639 O O . ALA A 1 89 ? 4.097 -4.497 3.813 1.00 84.12 89 ALA A O 1
ATOM 640 N N . HIS A 1 90 ? 6.080 -5.367 3.222 1.00 87.31 90 HIS A N 1
ATOM 641 C CA . HIS A 1 90 ? 5.928 -6.610 3.983 1.00 87.31 90 HIS A CA 1
ATOM 642 C C . HIS A 1 90 ? 5.797 -6.332 5.479 1.00 87.31 90 HIS A C 1
ATOM 644 O O . HIS A 1 90 ? 4.928 -6.901 6.137 1.00 87.31 90 HIS A O 1
ATOM 650 N N . HIS A 1 91 ? 6.636 -5.443 6.014 1.00 85.56 91 HIS A N 1
ATOM 651 C CA . HIS A 1 91 ? 6.597 -5.088 7.426 1.00 85.56 91 HIS A CA 1
ATOM 652 C C . HIS A 1 91 ? 5.265 -4.420 7.787 1.00 85.56 91 HIS A C 1
ATOM 654 O O . HIS A 1 91 ? 4.595 -4.846 8.729 1.00 85.56 91 HIS A O 1
ATOM 660 N N . ILE A 1 92 ? 4.838 -3.425 7.002 1.00 84.31 92 ILE A N 1
ATOM 661 C CA . ILE A 1 92 ? 3.550 -2.748 7.198 1.00 84.31 92 ILE A CA 1
ATOM 662 C C . ILE A 1 92 ? 2.399 -3.761 7.139 1.00 84.31 92 ILE A C 1
ATOM 664 O O . ILE A 1 92 ? 1.529 -3.750 8.008 1.00 84.31 92 ILE A O 1
ATOM 668 N N . LYS A 1 93 ? 2.415 -4.691 6.173 1.00 87.38 93 LYS A N 1
ATOM 669 C CA . LYS A 1 93 ? 1.406 -5.754 6.066 1.00 87.38 93 LYS A CA 1
ATOM 670 C C . LYS A 1 93 ? 1.332 -6.591 7.341 1.00 87.38 93 LYS A C 1
ATOM 672 O O . LYS A 1 93 ? 0.229 -6.818 7.831 1.00 87.38 93 LYS A O 1
ATOM 677 N N . SER A 1 94 ? 2.470 -7.021 7.883 1.00 86.56 94 SER A N 1
ATOM 678 C CA . SER A 1 94 ? 2.514 -7.812 9.118 1.00 86.56 94 SER A CA 1
ATOM 679 C C . SER A 1 94 ? 1.953 -7.048 10.321 1.00 86.56 94 SER A C 1
ATOM 681 O O . SER A 1 94 ? 1.204 -7.622 11.107 1.00 86.56 94 SER A O 1
ATOM 683 N N . LEU A 1 95 ? 2.254 -5.749 10.450 1.00 83.00 95 LEU A N 1
ATOM 684 C CA . LEU A 1 95 ? 1.694 -4.904 11.515 1.00 83.00 95 LEU A CA 1
ATOM 685 C C . LEU A 1 95 ? 0.172 -4.780 11.397 1.00 83.00 95 LEU A C 1
ATOM 687 O O . LEU A 1 95 ? -0.547 -4.939 12.380 1.00 83.00 95 LEU A O 1
ATOM 691 N N . ILE A 1 96 ? -0.319 -4.547 10.181 1.00 83.00 96 ILE A N 1
ATOM 692 C CA . ILE A 1 96 ? -1.748 -4.416 9.885 1.00 83.00 96 ILE A CA 1
ATOM 693 C C . ILE A 1 96 ? -2.490 -5.734 10.133 1.00 83.00 96 ILE A C 1
ATOM 695 O O . ILE A 1 96 ? -3.594 -5.720 10.672 1.00 83.00 96 ILE A O 1
ATOM 699 N N . GLN A 1 97 ? -1.891 -6.872 9.771 1.00 85.62 97 GLN A N 1
ATOM 700 C CA . GLN A 1 97 ? -2.453 -8.196 10.053 1.00 85.62 97 GLN A CA 1
ATOM 701 C C . GLN A 1 97 ? -2.528 -8.459 11.553 1.00 85.62 97 GLN A C 1
ATOM 703 O O . GLN A 1 97 ? -3.594 -8.808 12.045 1.00 85.62 97 GLN A O 1
ATOM 708 N N . LYS A 1 98 ? -1.449 -8.184 12.290 1.00 81.94 98 LYS A N 1
ATOM 709 C CA . LYS A 1 98 ? -1.448 -8.316 13.748 1.00 81.94 98 LYS A CA 1
ATOM 710 C C . LYS A 1 98 ? -2.546 -7.464 14.396 1.00 81.94 98 LYS A C 1
ATOM 712 O O . LYS A 1 98 ? -3.308 -7.969 15.210 1.00 81.94 98 LYS A O 1
ATOM 717 N N . PHE A 1 99 ? -2.677 -6.203 13.983 1.00 80.06 99 PHE A N 1
ATOM 718 C CA . PHE A 1 99 ? -3.733 -5.315 14.476 1.00 80.06 99 PHE A CA 1
ATOM 719 C C . PHE A 1 99 ? -5.143 -5.834 14.147 1.00 80.06 99 PHE A C 1
ATOM 721 O O . PHE A 1 99 ? -6.059 -5.744 14.966 1.00 80.06 99 PHE A O 1
ATOM 728 N N . ARG A 1 100 ? -5.334 -6.401 12.947 1.00 81.44 100 ARG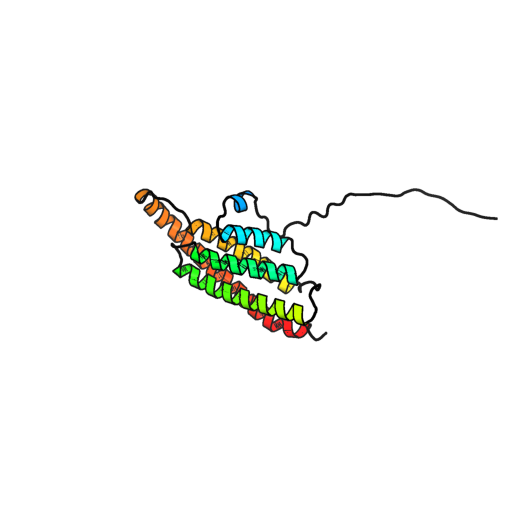 A N 1
ATOM 729 C CA . ARG A 1 100 ? -6.595 -7.045 12.555 1.00 81.44 100 ARG A CA 1
ATOM 730 C C . ARG A 1 100 ? -6.938 -8.198 13.487 1.00 81.44 100 ARG A C 1
ATOM 732 O O . ARG A 1 100 ? -8.078 -8.275 13.937 1.00 81.44 100 ARG A O 1
ATOM 739 N N . ASP A 1 101 ? -5.974 -9.074 13.737 1.00 82.12 101 ASP A N 1
ATOM 740 C CA . ASP A 1 101 ? -6.167 -10.266 14.554 1.00 82.12 101 ASP A CA 1
ATOM 741 C C . ASP A 1 101 ? -6.496 -9.859 15.999 1.00 82.12 101 ASP A C 1
ATOM 743 O O . ASP A 1 101 ? -7.474 -10.340 16.560 1.00 82.12 101 ASP A O 1
ATOM 747 N N . GLU A 1 102 ? -5.809 -8.851 16.549 1.00 79.88 102 GLU A N 1
ATOM 748 C CA . GLU A 1 102 ? -6.137 -8.261 17.858 1.00 79.88 102 GLU A CA 1
ATOM 749 C C . GLU A 1 102 ? -7.563 -7.679 17.914 1.00 79.88 102 GLU A C 1
ATOM 751 O O . GLU A 1 102 ? -8.267 -7.852 18.911 1.00 79.88 102 GLU A O 1
ATOM 756 N N . CYS A 1 103 ? -8.039 -7.025 16.846 1.00 74.38 103 CYS A N 1
ATOM 757 C CA . CYS A 1 103 ? -9.422 -6.539 16.779 1.00 74.38 103 CYS A CA 1
ATOM 758 C C . CYS A 1 103 ? -10.449 -7.679 16.778 1.00 74.38 103 CYS A C 1
ATOM 760 O O . CYS A 1 103 ? -11.524 -7.530 17.365 1.00 74.38 103 CYS A O 1
ATOM 762 N N . VAL A 1 104 ? -10.144 -8.783 16.087 1.00 77.94 104 VAL A N 1
ATOM 763 C CA . VAL A 1 104 ? -11.011 -9.966 16.008 1.00 77.94 104 VAL A CA 1
ATOM 764 C C . VAL A 1 104 ? -11.086 -10.655 17.367 1.00 77.94 104 VAL A C 1
ATOM 766 O O . VAL A 1 104 ? -12.193 -10.871 17.858 1.00 77.94 104 VAL A O 1
ATOM 769 N N . GLU A 1 105 ? -9.942 -10.906 18.006 1.00 79.12 105 GLU A N 1
ATOM 770 C CA . GLU A 1 105 ? -9.868 -11.527 19.336 1.00 79.12 105 GLU A CA 1
ATOM 771 C C . GLU A 1 105 ? -10.570 -10.682 20.408 1.00 79.12 105 GLU A C 1
ATOM 773 O O . GLU A 1 105 ? -11.273 -11.207 21.268 1.00 79.12 105 GLU A O 1
ATOM 778 N N . ALA A 1 106 ? -10.460 -9.351 20.331 1.00 77.12 106 ALA A N 1
ATOM 779 C CA . ALA A 1 106 ? -11.143 -8.439 21.248 1.00 77.12 106 ALA A CA 1
ATOM 780 C C . ALA A 1 106 ? -12.654 -8.278 20.966 1.00 77.12 106 ALA A C 1
ATOM 782 O O . ALA A 1 106 ? -13.315 -7.482 21.636 1.00 77.12 106 ALA A O 1
ATOM 783 N N . GLY A 1 107 ? -13.208 -8.948 19.947 1.00 74.50 107 GLY A N 1
ATOM 784 C CA . GLY A 1 107 ? -14.611 -8.807 19.541 1.00 74.50 107 GLY A CA 1
ATOM 785 C C . GLY A 1 107 ? -14.966 -7.427 18.968 1.00 74.50 107 GLY A C 1
ATOM 786 O O . GLY A 1 107 ? -16.141 -7.117 18.771 1.00 74.50 107 GLY A O 1
ATOM 787 N N . LYS A 1 108 ? -13.973 -6.582 18.656 1.00 69.12 108 LYS A N 1
ATOM 788 C CA . LYS A 1 108 ? -14.144 -5.197 18.174 1.00 69.12 108 LYS A CA 1
ATOM 789 C C . LYS A 1 108 ? -14.344 -5.131 16.657 1.00 69.12 108 LYS A C 1
ATOM 791 O O . LYS A 1 108 ? -13.867 -4.212 15.989 1.00 69.12 108 LYS A O 1
ATOM 796 N N . SER A 1 109 ? -15.079 -6.089 16.096 1.00 63.81 109 SER A N 1
ATOM 797 C CA . SER A 1 109 ? -15.264 -6.231 14.646 1.00 63.81 109 SER A CA 1
ATOM 798 C C . SER A 1 109 ? -16.055 -5.082 14.005 1.00 63.81 109 SER A C 1
ATOM 800 O O . SER A 1 109 ? -15.848 -4.777 12.829 1.00 63.81 109 SER A O 1
ATOM 802 N N . GLN A 1 110 ? -16.909 -4.413 14.790 1.00 56.53 110 GLN A N 1
ATOM 803 C CA . GLN A 1 110 ? -17.763 -3.294 14.367 1.00 56.53 110 GLN A CA 1
ATOM 804 C C . GLN A 1 110 ? -17.330 -1.919 14.903 1.00 56.53 110 GLN A C 1
ATOM 806 O O . GLN A 1 110 ? -18.018 -0.929 14.656 1.00 56.53 110 GLN A O 1
ATOM 811 N N . GLY A 1 111 ? -16.210 -1.832 15.632 1.00 61.88 111 GLY A N 1
ATOM 812 C CA . GLY A 1 111 ? -15.704 -0.548 16.125 1.00 61.88 111 GLY A CA 1
ATOM 813 C C . GLY A 1 111 ? -15.358 0.409 14.981 1.00 61.88 111 GLY A C 1
ATOM 814 O O . GLY A 1 111 ? -15.192 -0.013 13.841 1.00 61.88 111 GLY A O 1
ATOM 815 N N . VAL A 1 112 ? -15.226 1.700 15.286 1.00 63.22 112 VAL A N 1
ATOM 816 C CA . VAL A 1 112 ? -14.709 2.728 14.367 1.00 63.22 112 VAL A CA 1
ATOM 817 C C . VAL A 1 112 ? -13.222 2.905 14.664 1.00 63.22 112 VAL A C 1
ATOM 819 O O . VAL A 1 112 ? -12.857 3.043 15.828 1.00 63.22 112 VAL A O 1
ATOM 822 N N . LEU A 1 113 ? -12.346 2.856 13.650 1.00 70.75 113 LEU A N 1
ATOM 823 C CA . LEU A 1 113 ? -10.912 3.112 13.853 1.00 70.75 113 LEU A CA 1
ATOM 824 C C . LEU A 1 113 ? -10.741 4.476 14.516 1.00 70.75 113 LEU A C 1
ATOM 826 O O . LEU A 1 113 ? -11.390 5.443 14.101 1.00 70.75 113 LEU A O 1
ATOM 830 N N . GLY A 1 114 ? -9.838 4.556 15.496 1.00 75.94 114 GLY A N 1
ATOM 831 C CA . GLY A 1 114 ? -9.421 5.835 16.054 1.00 75.94 114 GLY A CA 1
ATOM 832 C C . GLY A 1 114 ? -9.025 6.795 14.930 1.00 75.94 114 GLY A C 1
ATOM 833 O O . GLY A 1 114 ? -8.485 6.374 13.904 1.00 75.94 114 GLY A O 1
ATOM 834 N N . ARG A 1 115 ? -9.318 8.088 15.106 1.00 78.94 115 ARG A N 1
ATOM 835 C CA . ARG A 1 115 ? -9.098 9.116 14.074 1.00 78.94 115 ARG A CA 1
ATOM 836 C C . ARG A 1 115 ? -7.673 9.063 13.512 1.00 78.94 115 ARG A C 1
ATOM 838 O O . ARG A 1 115 ? -7.509 8.975 12.301 1.00 78.94 115 ARG A O 1
ATOM 845 N N . THR A 1 116 ? -6.678 9.002 14.396 1.00 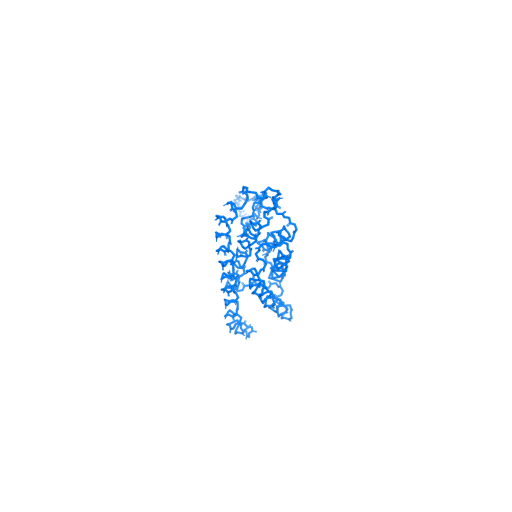79.88 116 THR A N 1
ATOM 846 C CA . THR A 1 116 ? -5.255 8.903 14.043 1.00 79.88 116 THR A CA 1
ATOM 847 C C . THR A 1 116 ? -4.960 7.685 13.172 1.00 79.88 116 THR A C 1
ATOM 849 O O . THR A 1 116 ? -4.301 7.794 12.144 1.00 79.88 116 THR A O 1
ATOM 852 N N . LEU A 1 117 ? -5.476 6.515 13.548 1.00 79.19 117 LEU A N 1
ATOM 853 C CA . LEU A 1 117 ? -5.221 5.281 12.817 1.00 79.19 117 LEU A CA 1
ATOM 854 C C . LEU A 1 117 ? -5.907 5.294 11.443 1.00 79.19 117 LEU A C 1
ATOM 856 O O . LEU A 1 117 ? -5.310 4.896 10.447 1.00 79.19 117 LEU A O 1
ATOM 860 N N . ARG A 1 118 ? -7.131 5.828 11.357 1.00 82.50 118 ARG A N 1
ATOM 861 C CA . ARG A 1 118 ? -7.834 6.041 10.082 1.00 82.50 118 ARG A CA 1
ATOM 862 C C . ARG A 1 118 ? -7.050 6.958 9.139 1.00 82.50 118 ARG A C 1
ATOM 864 O O . ARG A 1 118 ? -6.981 6.674 7.944 1.00 82.50 118 ARG A O 1
ATOM 871 N N . GLU A 1 119 ? -6.473 8.037 9.659 1.00 83.81 119 GLU A N 1
ATOM 872 C CA . GLU A 1 119 ? -5.629 8.953 8.884 1.00 83.81 119 GLU A CA 1
ATOM 873 C C . GLU A 1 119 ? -4.371 8.245 8.364 1.00 83.81 119 GLU A C 1
ATOM 875 O O . GLU A 1 119 ? -4.059 8.366 7.182 1.00 83.81 119 GLU A O 1
ATOM 880 N N . LEU A 1 120 ? -3.715 7.419 9.189 1.00 85.25 120 LEU A N 1
ATOM 881 C CA . LEU A 1 120 ? -2.559 6.616 8.771 1.00 85.25 120 LEU A CA 1
ATOM 882 C C . LEU A 1 120 ? -2.900 5.613 7.666 1.00 85.25 120 LEU A C 1
ATOM 884 O O . LEU A 1 120 ? -2.148 5.478 6.702 1.00 85.25 120 LEU A O 1
ATOM 888 N N . PHE A 1 121 ? -4.038 4.926 7.772 1.00 85.12 121 PHE A N 1
ATOM 889 C CA . PHE A 1 121 ? -4.494 4.020 6.719 1.00 85.12 121 PHE A CA 1
ATOM 890 C C . PHE A 1 121 ? -4.852 4.760 5.422 1.00 85.12 121 PHE A C 1
ATOM 892 O O . PHE A 1 121 ? -4.521 4.282 4.340 1.00 85.12 121 PHE A O 1
ATOM 899 N N . THR A 1 122 ? -5.468 5.940 5.518 1.00 86.31 122 THR A N 1
ATOM 900 C CA . THR A 1 122 ? -5.791 6.774 4.346 1.00 86.31 122 THR A CA 1
ATOM 901 C C . THR A 1 122 ? -4.523 7.288 3.660 1.00 86.31 122 THR A C 1
ATOM 903 O O . THR A 1 122 ? -4.435 7.299 2.433 1.00 86.31 122 THR A O 1
ATOM 906 N N . GLU A 1 123 ? -3.514 7.684 4.434 1.00 87.31 123 GLU A N 1
ATOM 907 C CA . GLU A 1 123 ? -2.214 8.069 3.885 1.00 87.31 123 GLU A CA 1
ATOM 908 C C . GLU A 1 123 ? -1.532 6.871 3.217 1.00 87.31 123 GLU A C 1
ATOM 910 O O . GLU A 1 123 ? -1.056 6.973 2.088 1.00 87.31 123 GLU A O 1
ATOM 915 N N . LEU A 1 124 ? -1.568 5.698 3.853 1.00 86.56 124 LEU A N 1
ATOM 916 C CA . LEU A 1 124 ? -1.028 4.471 3.279 1.00 86.56 124 LEU A CA 1
ATOM 917 C C . LEU A 1 124 ? -1.704 4.098 1.950 1.00 86.56 124 LEU A C 1
ATOM 919 O O . LEU A 1 124 ? -1.008 3.730 1.007 1.00 86.56 124 LEU A O 1
ATOM 923 N N . GLU A 1 125 ? -3.029 4.224 1.839 1.00 88.19 125 GLU A N 1
ATOM 924 C CA . GLU A 1 125 ? -3.757 4.027 0.577 1.00 88.19 125 GLU A CA 1
ATOM 925 C C . GLU A 1 125 ? -3.211 4.914 -0.549 1.00 88.19 125 GLU A C 1
ATOM 927 O O . GLU A 1 125 ? -2.907 4.421 -1.640 1.00 88.19 125 GLU A O 1
ATOM 932 N N . ARG A 1 126 ? -3.069 6.220 -0.282 1.00 88.31 126 ARG A N 1
ATOM 933 C CA . ARG A 1 126 ? -2.541 7.188 -1.253 1.00 88.31 126 ARG A CA 1
ATOM 934 C C . ARG A 1 126 ? -1.111 6.860 -1.652 1.00 88.31 126 ARG A C 1
ATOM 936 O O . ARG A 1 126 ? -0.795 6.866 -2.841 1.00 88.31 126 ARG A O 1
ATOM 943 N N . LEU A 1 127 ? -0.270 6.528 -0.676 1.00 87.88 127 LEU A N 1
ATOM 944 C CA . LEU A 1 127 ? 1.120 6.156 -0.914 1.00 87.88 127 LEU A CA 1
ATOM 945 C C . LEU A 1 127 ? 1.227 4.898 -1.776 1.00 87.88 127 LEU A C 1
ATOM 947 O O . LEU A 1 127 ? 2.009 4.876 -2.726 1.00 87.88 127 LEU A O 1
ATOM 951 N N . ILE A 1 128 ? 0.428 3.867 -1.491 1.00 86.44 128 ILE A N 1
ATOM 952 C CA . ILE A 1 128 ? 0.407 2.645 -2.300 1.00 86.44 128 ILE A CA 1
ATOM 953 C C . ILE A 1 128 ? -0.027 2.969 -3.734 1.00 86.44 128 ILE A C 1
ATOM 955 O O . ILE A 1 128 ? 0.637 2.534 -4.675 1.00 86.44 128 ILE A O 1
ATOM 959 N N . LEU A 1 129 ? -1.080 3.772 -3.918 1.00 87.00 129 LEU A N 1
ATOM 960 C CA . LEU A 1 129 ? -1.530 4.196 -5.245 1.00 87.00 129 LEU A CA 1
ATOM 961 C C . LEU A 1 129 ? -0.422 4.917 -6.027 1.00 87.00 129 LEU A C 1
ATOM 963 O O . LEU A 1 129 ? -0.142 4.560 -7.172 1.00 87.00 129 LEU A O 1
ATOM 967 N N . GLU A 1 130 ? 0.245 5.889 -5.407 1.00 87.62 130 GLU A N 1
ATOM 968 C CA . GLU A 1 130 ? 1.349 6.633 -6.022 1.00 87.62 130 GLU A CA 1
ATOM 969 C C . GLU A 1 130 ? 2.511 5.707 -6.424 1.00 87.62 130 GLU A C 1
ATOM 971 O O . GLU A 1 130 ? 3.060 5.811 -7.529 1.00 87.62 130 GLU A O 1
ATOM 976 N N . CYS A 1 131 ? 2.850 4.743 -5.562 1.00 85.88 131 CYS A N 1
ATOM 977 C CA . CYS A 1 131 ? 3.883 3.753 -5.845 1.00 85.88 131 CYS A CA 1
ATOM 978 C C . CYS A 1 131 ? 3.507 2.850 -7.028 1.00 85.88 131 CYS A C 1
ATOM 980 O O . CYS A 1 131 ? 4.342 2.603 -7.897 1.00 85.88 131 CYS A O 1
ATOM 982 N N . ILE A 1 132 ? 2.250 2.399 -7.118 1.00 84.88 132 ILE A N 1
ATOM 983 C CA . ILE A 1 132 ? 1.763 1.587 -8.246 1.00 84.88 132 ILE A CA 1
ATOM 984 C C . ILE A 1 132 ? 1.887 2.355 -9.556 1.00 84.88 132 ILE A C 1
ATOM 986 O O . ILE A 1 132 ? 2.376 1.808 -10.544 1.00 84.88 132 ILE A O 1
ATOM 990 N N . LEU A 1 133 ? 1.468 3.622 -9.575 1.00 84.06 133 LEU A N 1
ATOM 991 C CA . LEU A 1 133 ? 1.546 4.452 -10.776 1.00 84.06 133 LEU A CA 1
ATOM 992 C C . LEU A 1 133 ? 2.992 4.662 -11.217 1.00 84.06 133 LEU A C 1
ATOM 994 O O . LEU A 1 133 ? 3.293 4.580 -12.409 1.00 84.06 133 LEU A O 1
ATOM 998 N N . THR A 1 134 ? 3.899 4.837 -10.259 1.00 83.25 134 THR A N 1
ATOM 999 C CA . THR A 1 134 ? 5.339 4.895 -10.522 1.00 83.25 134 THR A CA 1
ATOM 1000 C C . THR A 1 134 ? 5.852 3.573 -11.102 1.00 83.25 134 THR A C 1
ATOM 1002 O O . THR A 1 134 ? 6.536 3.563 -12.125 1.00 83.25 134 THR A O 1
ATOM 1005 N N . PHE A 1 135 ? 5.470 2.431 -10.528 1.00 78.06 135 PHE A N 1
ATOM 1006 C CA . PHE A 1 135 ? 5.902 1.111 -10.998 1.00 78.06 135 PHE A CA 1
ATOM 1007 C C . PHE A 1 135 ? 5.335 0.734 -12.370 1.00 78.06 135 PHE A C 1
ATOM 1009 O O . PHE A 1 135 ? 6.031 0.112 -13.178 1.00 78.06 135 PHE A O 1
ATOM 1016 N N . GLN A 1 136 ? 4.123 1.174 -12.708 1.00 77.69 136 GLN A N 1
ATOM 1017 C CA . GLN A 1 136 ? 3.585 1.004 -14.060 1.00 77.69 136 GLN A CA 1
ATOM 1018 C C . GLN A 1 136 ? 4.423 1.745 -15.112 1.00 77.69 136 GLN A C 1
ATOM 1020 O O . GLN A 1 136 ? 4.613 1.235 -16.220 1.00 77.69 136 GLN A O 1
ATOM 1025 N N . GLN A 1 137 ? 5.009 2.895 -14.764 1.00 75.94 137 GLN A N 1
ATOM 1026 C CA . GLN A 1 137 ? 5.943 3.603 -15.646 1.00 75.94 137 GLN A CA 1
ATOM 1027 C C . GLN A 1 137 ? 7.277 2.852 -15.815 1.00 75.94 137 GLN A C 1
ATOM 1029 O O . GLN A 1 137 ? 7.933 2.994 -16.851 1.00 75.94 137 GLN A O 1
ATOM 1034 N N . CYS A 1 138 ? 7.660 1.988 -14.869 1.00 68.94 138 CYS A N 1
ATOM 1035 C CA . CYS A 1 138 ? 8.801 1.079 -15.023 1.00 68.94 138 CYS A CA 1
ATOM 1036 C C . CYS A 1 138 ? 8.524 -0.046 -16.033 1.00 68.94 138 CYS A C 1
ATOM 1038 O O . CYS A 1 138 ? 9.435 -0.487 -16.743 1.00 68.94 138 CYS A O 1
ATOM 1040 N N . LYS A 1 139 ? 7.259 -0.469 -16.158 1.00 66.25 139 LYS A N 1
ATOM 1041 C CA . LYS A 1 139 ? 6.825 -1.614 -16.974 1.00 66.25 139 LYS A CA 1
ATOM 1042 C C . LYS A 1 139 ? 6.739 -1.333 -18.478 1.00 66.25 139 LYS A C 1
ATOM 1044 O O . LYS A 1 139 ? 6.328 -2.213 -19.231 1.00 66.25 139 LYS A O 1
ATOM 1049 N N . VAL A 1 140 ? 7.141 -0.147 -18.965 1.00 57.38 140 VAL A N 1
ATOM 1050 C CA . VAL A 1 140 ? 7.124 0.145 -20.412 1.00 57.38 140 VAL A CA 1
ATOM 1051 C C . VAL A 1 140 ? 7.827 -1.009 -21.130 1.00 57.38 140 VAL A C 1
ATOM 1053 O O . VAL A 1 140 ? 8.996 -1.308 -20.852 1.00 57.38 140 VAL A O 1
ATOM 1056 N N . ALA A 1 141 ? 7.109 -1.633 -22.064 1.00 52.62 141 ALA A N 1
ATOM 1057 C CA . ALA A 1 141 ? 7.564 -2.597 -23.058 1.00 52.62 141 ALA A CA 1
ATOM 1058 C C . ALA 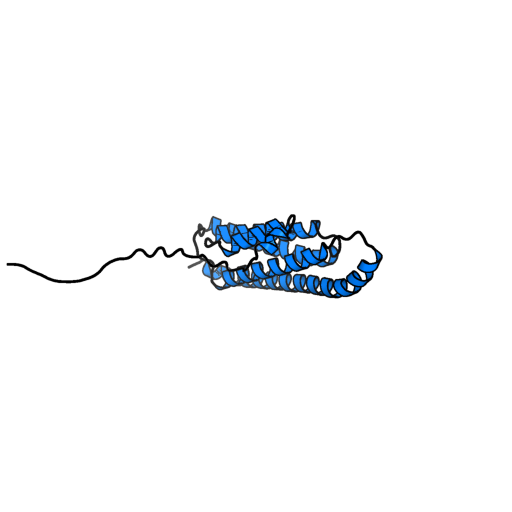A 1 141 ? 7.776 -1.850 -24.386 1.00 52.62 141 ALA A C 1
ATOM 1060 O O . ALA A 1 141 ? 7.011 -0.958 -24.729 1.00 52.62 141 ALA A O 1
ATOM 1061 N N . SER A 1 142 ? 8.861 -2.120 -25.109 1.00 49.72 142 SER A N 1
ATOM 1062 C CA . SER A 1 142 ? 9.063 -1.609 -26.473 1.00 49.72 142 SER A CA 1
ATOM 1063 C C . SER A 1 142 ? 10.292 -2.254 -27.110 1.00 49.72 142 SER A C 1
ATOM 1065 O O . SER A 1 142 ? 11.433 -2.136 -26.655 1.00 49.72 142 SER A O 1
ATOM 1067 N N . ASN A 1 143 ? 10.017 -2.934 -28.213 1.00 53.25 143 ASN A N 1
ATOM 1068 C CA . ASN A 1 143 ? 10.954 -3.697 -29.022 1.00 53.25 143 ASN A CA 1
ATOM 1069 C C . ASN A 1 143 ? 11.832 -2.816 -29.943 1.00 53.25 143 ASN A C 1
ATOM 1071 O O . ASN A 1 143 ? 12.560 -3.348 -30.775 1.00 53.25 143 ASN A O 1
ATOM 1075 N N . ARG A 1 144 ? 11.822 -1.475 -29.815 1.00 59.22 144 ARG A N 1
ATOM 1076 C CA . ARG A 1 144 ? 12.647 -0.565 -30.643 1.00 59.22 144 ARG A CA 1
ATOM 1077 C C . ARG A 1 144 ? 13.835 -0.003 -29.858 1.00 59.22 144 ARG A C 1
ATOM 1079 O O . ARG A 1 144 ? 13.734 1.009 -29.177 1.00 59.22 144 ARG A O 1
ATOM 1086 N N . LYS A 1 145 ? 14.983 -0.677 -29.959 1.00 54.09 145 LYS A N 1
ATOM 1087 C CA . LYS A 1 145 ? 16.163 -0.519 -29.082 1.00 54.09 145 LYS A CA 1
ATOM 1088 C C . LYS A 1 145 ? 16.832 0.873 -29.078 1.00 54.09 145 LYS A C 1
ATOM 1090 O O . LYS A 1 145 ? 17.381 1.261 -28.053 1.00 54.09 145 LYS A O 1
ATOM 1095 N N . LYS A 1 146 ? 16.795 1.640 -30.177 1.00 52.34 146 LYS A N 1
ATOM 1096 C CA . LYS A 1 146 ? 17.626 2.859 -30.340 1.00 52.34 146 LYS A CA 1
ATOM 1097 C C . LYS A 1 146 ? 16.982 4.152 -29.825 1.00 52.34 146 LYS A C 1
ATOM 1099 O O . LYS A 1 146 ? 17.594 4.888 -29.060 1.00 52.34 146 LYS A O 1
ATOM 1104 N N . GLU A 1 147 ? 15.729 4.404 -30.182 1.00 56.06 147 GLU A N 1
ATOM 1105 C CA . GLU A 1 147 ? 14.978 5.600 -29.752 1.00 56.06 147 GLU A CA 1
ATOM 1106 C C . GLU A 1 147 ? 14.624 5.541 -28.257 1.00 56.06 147 GLU A C 1
ATOM 1108 O O . GLU A 1 147 ? 14.532 6.539 -27.539 1.00 56.06 147 GLU A O 1
ATOM 1113 N N . ARG A 1 148 ? 14.548 4.308 -27.761 1.00 55.19 148 ARG A N 1
ATOM 1114 C CA . ARG A 1 148 ? 14.249 3.968 -26.387 1.00 55.19 148 ARG A CA 1
ATOM 1115 C C . ARG A 1 148 ? 15.415 4.190 -25.440 1.00 55.19 148 ARG A C 1
ATOM 1117 O O . ARG A 1 148 ? 15.156 4.580 -24.317 1.00 55.19 148 ARG A O 1
ATOM 1124 N N . LEU A 1 149 ? 16.669 4.016 -25.861 1.00 53.41 149 LEU A N 1
ATOM 1125 C CA . LEU A 1 149 ? 17.825 4.273 -24.992 1.00 53.41 149 LEU A CA 1
ATOM 1126 C C . LEU A 1 149 ? 17.902 5.760 -24.601 1.00 53.41 149 LEU A C 1
ATOM 1128 O O . LEU A 1 149 ? 18.150 6.093 -23.448 1.00 53.41 149 LEU A O 1
ATOM 1132 N N . ARG A 1 150 ? 17.582 6.660 -25.541 1.00 55.38 150 ARG A N 1
ATOM 1133 C CA . ARG A 1 150 ? 17.570 8.115 -25.314 1.00 55.38 150 ARG A CA 1
ATOM 1134 C C . ARG A 1 150 ? 16.423 8.552 -24.394 1.00 55.38 150 ARG A C 1
ATOM 1136 O O . ARG A 1 150 ? 16.615 9.407 -23.532 1.00 55.38 150 ARG A O 1
ATOM 1143 N N . LEU A 1 151 ? 15.254 7.924 -24.540 1.00 57.62 151 LEU A N 1
ATOM 1144 C CA . LEU A 1 151 ? 14.117 8.092 -23.630 1.00 57.62 151 LEU A CA 1
ATOM 1145 C C . LEU A 1 151 ? 14.351 7.423 -22.268 1.00 57.62 151 LEU A C 1
ATOM 1147 O O . LEU A 1 151 ? 13.934 7.984 -21.267 1.00 57.62 151 LEU A O 1
ATOM 1151 N N . ILE A 1 152 ? 15.042 6.281 -22.206 1.00 54.06 152 ILE A N 1
ATOM 1152 C CA . ILE A 1 152 ? 15.389 5.557 -20.973 1.00 54.06 152 ILE A CA 1
ATOM 1153 C C . ILE A 1 152 ? 16.446 6.313 -20.174 1.00 54.06 152 ILE A C 1
ATOM 1155 O O . ILE A 1 152 ? 16.313 6.360 -18.965 1.00 54.06 152 ILE A O 1
ATOM 1159 N N . LEU A 1 153 ? 17.451 6.949 -20.782 1.00 57.25 153 LEU A N 1
ATOM 1160 C CA . LEU A 1 153 ? 18.394 7.755 -19.997 1.00 57.25 153 LEU A CA 1
ATOM 1161 C C . LEU A 1 153 ? 17.725 9.008 -19.404 1.00 57.25 153 LEU A C 1
ATOM 1163 O O . LEU A 1 153 ? 17.960 9.323 -18.244 1.00 57.25 153 LEU A O 1
ATOM 1167 N N . LYS A 1 154 ? 16.846 9.695 -20.152 1.00 59.88 154 LYS A N 1
ATOM 1168 C CA . LYS A 1 154 ? 16.135 10.883 -19.635 1.00 59.88 154 LYS A CA 1
ATOM 1169 C C . LYS A 1 154 ? 14.992 10.546 -18.667 1.00 59.88 154 LYS A C 1
ATOM 1171 O O . LYS A 1 154 ? 14.872 11.199 -17.638 1.00 59.88 154 LYS A O 1
ATOM 1176 N N . ARG A 1 155 ? 14.165 9.532 -18.961 1.00 57.44 155 ARG A N 1
ATOM 1177 C CA . ARG A 1 155 ? 13.099 9.069 -18.047 1.00 57.44 155 ARG A CA 1
ATOM 1178 C C . ARG A 1 155 ? 13.628 8.204 -16.914 1.00 57.44 155 ARG A C 1
ATOM 1180 O O . ARG A 1 155 ? 13.048 8.240 -15.846 1.00 57.44 155 ARG A O 1
ATOM 1187 N N . GLY A 1 156 ? 14.701 7.449 -17.114 1.00 59.62 156 GLY A N 1
ATOM 1188 C CA . GLY A 1 156 ? 15.263 6.542 -16.111 1.00 59.62 156 GLY A CA 1
ATOM 1189 C C . GLY A 1 156 ? 15.805 7.282 -14.898 1.00 59.62 156 GLY A C 1
ATOM 1190 O O . GLY A 1 156 ? 15.587 6.827 -13.786 1.00 59.62 156 GLY A O 1
ATOM 1191 N N . ILE A 1 157 ? 16.400 8.464 -15.083 1.00 65.19 157 ILE A N 1
ATOM 1192 C CA . ILE A 1 157 ? 16.817 9.314 -13.957 1.00 65.19 157 ILE A CA 1
ATOM 1193 C C . ILE A 1 157 ? 15.593 9.762 -13.143 1.00 65.19 157 ILE A C 1
ATOM 1195 O O . ILE A 1 157 ? 15.576 9.579 -11.929 1.00 65.19 157 ILE A O 1
ATOM 1199 N N . SER A 1 158 ? 14.549 10.265 -13.814 1.00 71.12 158 SER A N 1
ATOM 1200 C CA . SER A 1 158 ? 13.295 10.676 -13.162 1.00 71.12 158 SER A CA 1
ATOM 1201 C C . SER A 1 158 ? 12.578 9.505 -12.485 1.00 71.12 158 SER A C 1
ATOM 1203 O O . SER A 1 158 ? 12.017 9.660 -11.408 1.00 71.12 158 SER A O 1
ATOM 1205 N N . LEU A 1 159 ? 12.601 8.329 -13.106 1.00 74.75 159 LEU A N 1
ATOM 1206 C CA . LEU A 1 159 ? 11.921 7.138 -12.618 1.00 74.75 159 LEU A CA 1
ATOM 1207 C C . LEU A 1 159 ? 12.640 6.546 -11.407 1.00 74.75 159 LEU A C 1
ATOM 1209 O O . LEU A 1 159 ? 11.992 6.209 -10.426 1.00 74.7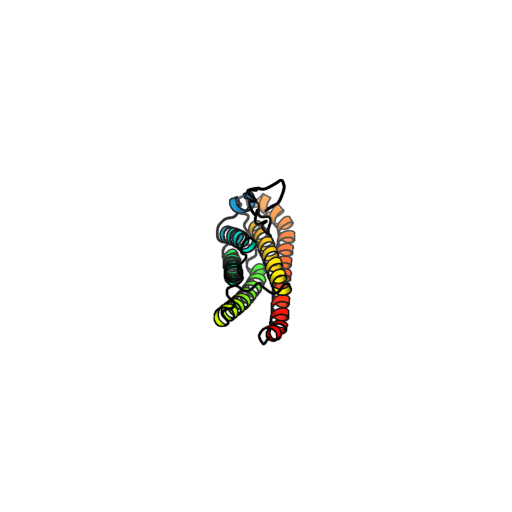5 159 LEU A O 1
ATOM 1213 N N . VAL A 1 160 ? 13.973 6.481 -11.432 1.00 75.19 160 VAL A N 1
ATOM 1214 C CA . VAL A 1 160 ? 14.773 6.055 -10.277 1.00 75.19 160 VAL A CA 1
ATOM 1215 C C . VAL A 1 160 ? 14.578 7.018 -9.106 1.00 75.19 160 VAL A C 1
ATOM 1217 O O . VAL A 1 160 ? 14.466 6.562 -7.970 1.00 75.19 160 VAL A O 1
ATOM 1220 N N . SER A 1 161 ? 14.486 8.334 -9.345 1.00 80.44 161 SER A N 1
ATOM 1221 C CA . SER A 1 161 ? 14.135 9.275 -8.273 1.00 80.44 161 SER A CA 1
ATOM 1222 C C . SER A 1 161 ? 12.719 9.057 -7.741 1.00 80.44 161 SER A C 1
ATOM 1224 O O . SER A 1 161 ? 12.546 9.071 -6.528 1.00 80.44 161 SER A O 1
ATOM 1226 N N . SER A 1 162 ? 11.734 8.782 -8.603 1.00 82.25 162 SER A N 1
ATOM 1227 C CA . SER A 1 162 ? 10.366 8.471 -8.169 1.00 82.25 162 SER A CA 1
ATOM 1228 C C . SER A 1 162 ? 10.300 7.165 -7.373 1.00 82.25 162 SER A C 1
ATOM 1230 O O . SER A 1 162 ? 9.670 7.128 -6.327 1.00 82.25 162 SER A O 1
ATOM 1232 N N . VAL A 1 163 ? 11.016 6.112 -7.784 1.00 78.88 163 VAL A N 1
ATOM 1233 C CA . VAL A 1 163 ? 11.103 4.854 -7.020 1.00 78.88 163 VAL A CA 1
ATOM 1234 C C . VAL A 1 163 ? 11.766 5.089 -5.661 1.00 78.88 163 VAL A C 1
ATOM 1236 O O . VAL A 1 163 ? 11.285 4.587 -4.650 1.00 78.88 163 VAL A O 1
ATOM 1239 N N . LYS A 1 164 ? 12.836 5.891 -5.593 1.00 83.00 164 LYS A N 1
ATOM 1240 C CA . LYS A 1 164 ? 13.456 6.270 -4.311 1.00 83.00 164 LYS A CA 1
ATOM 1241 C C . LYS A 1 164 ? 12.505 7.067 -3.422 1.00 83.00 164 LYS A C 1
ATOM 1243 O O . LYS A 1 164 ? 12.503 6.860 -2.212 1.00 83.00 164 LYS A O 1
ATOM 1248 N N . ASP A 1 165 ? 11.698 7.946 -4.002 1.00 86.81 165 ASP A N 1
ATOM 1249 C CA . ASP A 1 165 ? 10.661 8.670 -3.271 1.00 86.81 165 ASP A CA 1
ATOM 1250 C C . ASP A 1 165 ? 9.602 7.707 -2.709 1.00 86.81 165 ASP A C 1
ATOM 1252 O O . ASP A 1 165 ? 9.301 7.760 -1.517 1.00 86.81 165 ASP A O 1
ATOM 1256 N N . CYS A 1 166 ? 9.157 6.726 -3.502 1.00 86.12 166 CYS A N 1
ATOM 1257 C CA . CYS A 1 166 ? 8.300 5.630 -3.043 1.00 86.12 166 CYS A CA 1
ATOM 1258 C C . CYS A 1 166 ? 8.920 4.853 -1.869 1.00 86.12 166 CYS A C 1
ATOM 1260 O O . CYS A 1 166 ? 8.235 4.596 -0.879 1.00 86.12 166 CYS A O 1
ATOM 1262 N N . VAL A 1 167 ? 10.217 4.512 -1.933 1.00 83.81 167 VAL A N 1
ATOM 1263 C CA . VAL A 1 167 ? 10.947 3.878 -0.814 1.00 83.81 167 VAL A CA 1
ATOM 1264 C C . VAL A 1 167 ? 10.882 4.756 0.438 1.00 83.81 167 VAL A C 1
ATOM 1266 O O . VAL A 1 167 ? 10.528 4.277 1.513 1.00 83.81 167 VAL A O 1
ATOM 1269 N N . MET A 1 168 ? 11.218 6.045 0.324 1.00 86.69 168 MET A N 1
ATOM 1270 C CA . MET A 1 168 ? 11.253 6.956 1.472 1.00 86.69 168 MET A CA 1
ATOM 1271 C C . MET A 1 168 ? 9.871 7.155 2.096 1.00 86.69 168 MET A C 1
ATOM 1273 O O . MET A 1 168 ? 9.745 7.141 3.322 1.00 86.69 168 MET A O 1
ATOM 1277 N N . LYS A 1 169 ? 8.837 7.314 1.267 1.00 88.25 169 LYS A N 1
ATOM 1278 C CA . LYS A 1 169 ? 7.448 7.454 1.707 1.00 88.25 169 LYS A CA 1
ATOM 1279 C C . LYS A 1 169 ? 6.944 6.192 2.402 1.00 88.25 169 LYS A C 1
ATOM 1281 O O . LYS A 1 169 ? 6.406 6.291 3.502 1.00 88.25 169 LYS A O 1
ATOM 1286 N N . MET A 1 170 ? 7.195 5.011 1.831 1.00 83.38 170 MET A N 1
ATOM 1287 C CA . MET A 1 170 ? 6.808 3.736 2.447 1.00 83.38 170 MET A CA 1
ATOM 1288 C C . MET A 1 170 ? 7.524 3.519 3.786 1.00 83.38 170 MET A C 1
ATOM 1290 O O . MET A 1 170 ? 6.901 3.155 4.782 1.00 83.38 170 MET A O 1
ATOM 1294 N N . ARG A 1 171 ? 8.821 3.843 3.861 1.00 86.44 171 ARG A N 1
ATOM 1295 C CA . ARG A 1 171 ? 9.581 3.802 5.116 1.00 86.44 171 ARG A CA 1
ATOM 1296 C C . ARG A 1 171 ? 9.030 4.756 6.170 1.00 86.44 171 ARG A C 1
ATOM 1298 O O . ARG A 1 171 ? 8.963 4.400 7.344 1.00 86.44 171 ARG A O 1
ATOM 1305 N N . ARG A 1 172 ? 8.638 5.968 5.771 1.00 88.75 172 ARG A N 1
ATOM 1306 C CA . ARG A 1 172 ? 8.007 6.934 6.676 1.00 88.75 172 ARG A CA 1
ATOM 1307 C C . ARG A 1 172 ? 6.668 6.409 7.189 1.00 88.75 172 ARG A C 1
ATOM 1309 O O . ARG A 1 172 ? 6.431 6.489 8.391 1.00 88.75 172 ARG A O 1
ATOM 1316 N N . ALA A 1 173 ? 5.838 5.833 6.320 1.00 85.06 173 ALA A N 1
ATOM 1317 C CA . ALA A 1 173 ? 4.581 5.210 6.726 1.00 85.06 173 ALA A CA 1
ATOM 1318 C C . ALA A 1 173 ? 4.828 4.098 7.757 1.00 85.06 173 ALA A C 1
ATOM 1320 O O . ALA A 1 173 ? 4.204 4.089 8.814 1.00 85.06 173 ALA A O 1
ATOM 1321 N N . LEU A 1 174 ? 5.815 3.226 7.524 1.00 82.62 174 LEU A N 1
ATOM 1322 C CA . LEU A 1 174 ? 6.213 2.198 8.489 1.00 82.62 174 LEU A CA 1
ATOM 1323 C C . LEU A 1 174 ? 6.618 2.792 9.850 1.00 82.62 174 LEU A C 1
ATOM 1325 O O . LEU A 1 174 ? 6.198 2.297 10.895 1.00 82.62 174 LEU A O 1
ATOM 1329 N N . GLN A 1 175 ? 7.420 3.859 9.856 1.00 86.31 175 GLN A N 1
ATOM 1330 C CA . GLN A 1 175 ? 7.813 4.543 11.093 1.00 86.31 175 GLN A CA 1
ATOM 1331 C C . GLN A 1 175 ? 6.603 5.114 11.840 1.00 86.31 175 GLN A C 1
ATOM 1333 O O . GLN A 1 175 ? 6.529 4.987 13.061 1.00 86.31 175 GLN A O 1
ATOM 1338 N N . GLN A 1 176 ? 5.642 5.698 11.122 1.00 84.94 176 GLN A N 1
ATOM 1339 C CA . GLN A 1 176 ? 4.410 6.223 11.709 1.00 84.94 176 GLN A CA 1
ATOM 1340 C C . GLN A 1 176 ? 3.532 5.111 12.293 1.00 84.94 176 GLN A C 1
ATOM 1342 O O . GLN A 1 176 ? 3.062 5.248 13.420 1.00 84.94 176 GLN A O 1
ATOM 1347 N N . PHE A 1 177 ? 3.375 3.987 11.585 1.00 78.38 177 PHE A N 1
ATOM 1348 C CA . PHE A 1 177 ? 2.653 2.823 12.104 1.00 78.38 177 PHE A CA 1
ATOM 1349 C C . PHE A 1 177 ? 3.300 2.290 13.385 1.00 78.38 177 PHE A C 1
ATOM 1351 O O . PHE A 1 177 ? 2.606 2.120 14.383 1.00 78.38 177 PHE A O 1
ATOM 1358 N N . ASN A 1 178 ? 4.624 2.128 13.410 1.00 78.94 178 ASN A N 1
ATOM 1359 C CA . ASN A 1 178 ? 5.345 1.699 14.612 1.00 78.94 178 ASN A CA 1
ATOM 1360 C C . ASN A 1 178 ? 5.188 2.680 15.784 1.00 78.94 178 ASN A C 1
ATOM 1362 O O . ASN A 1 178 ? 4.983 2.257 16.920 1.00 78.94 178 ASN A O 1
ATOM 1366 N N . ALA A 1 179 ? 5.245 3.988 15.519 1.00 81.75 179 ALA A N 1
ATOM 1367 C CA . ALA A 1 179 ? 5.032 5.004 16.546 1.00 81.75 179 ALA A CA 1
ATOM 1368 C C . ALA A 1 179 ? 3.592 4.978 17.089 1.00 81.75 179 ALA A C 1
ATOM 1370 O O . ALA A 1 179 ? 3.392 5.077 18.297 1.00 81.75 179 ALA A O 1
ATOM 1371 N N . SER A 1 180 ? 2.594 4.795 16.219 1.00 73.06 180 SER A N 1
ATOM 1372 C CA . SER A 1 180 ? 1.183 4.712 16.617 1.00 73.06 180 SER A CA 1
ATOM 1373 C C . SER A 1 180 ? 0.857 3.432 17.392 1.00 73.06 180 SER A C 1
ATOM 1375 O O . SER A 1 180 ? 0.221 3.505 18.441 1.00 73.06 180 SER A O 1
ATOM 1377 N N . ALA A 1 181 ? 1.399 2.285 16.971 1.00 62.81 181 ALA A N 1
ATOM 1378 C CA . ALA A 1 181 ? 1.250 1.008 17.665 1.00 62.81 181 ALA A CA 1
ATOM 1379 C C . ALA A 1 181 ? 1.895 1.021 19.064 1.00 62.81 181 ALA A C 1
ATOM 1381 O O . ALA A 1 181 ? 1.458 0.293 19.950 1.00 62.81 181 ALA A O 1
ATOM 1382 N N . GLY A 1 182 ? 2.904 1.872 19.289 1.00 55.84 182 GLY A N 1
ATOM 1383 C CA . GLY A 1 182 ? 3.477 2.117 20.617 1.00 55.84 182 GLY A CA 1
ATOM 1384 C C . GLY A 1 182 ? 2.624 3.015 21.525 1.00 55.84 182 GLY A C 1
ATOM 1385 O O . GLY A 1 182 ? 2.799 2.987 22.742 1.00 55.84 182 GLY A O 1
ATOM 1386 N N . LEU A 1 183 ? 1.698 3.800 20.964 1.00 48.53 183 LEU A N 1
ATOM 1387 C CA . LEU A 1 183 ? 0.836 4.737 21.699 1.00 48.53 183 LEU A CA 1
ATOM 1388 C C . LEU A 1 183 ? -0.567 4.171 21.981 1.00 48.53 183 LEU A C 1
ATOM 1390 O O . LEU A 1 183 ? -1.211 4.579 22.948 1.00 48.53 183 LEU A O 1
ATOM 1394 N N . GLU A 1 184 ? -1.031 3.210 21.181 1.00 45.06 184 GLU A N 1
ATOM 1395 C CA . GLU A 1 184 ? -2.382 2.639 21.261 1.00 45.06 184 GLU A CA 1
ATOM 1396 C C . GLU A 1 184 ? -2.642 1.531 22.319 1.00 45.06 184 GLU A C 1
ATOM 1398 O O . GLU A 1 184 ? -3.818 1.285 22.600 1.00 45.06 184 GLU A O 1
ATOM 1403 N N . PRO A 1 185 ? -1.661 0.921 23.033 1.00 49.06 185 PRO A N 1
ATOM 1404 C CA . PRO A 1 185 ? -1.980 -0.053 24.088 1.00 49.06 185 PRO A CA 1
ATOM 1405 C C . PRO A 1 185 ? -2.768 0.542 25.268 1.00 49.06 185 PRO A C 1
ATOM 1407 O O . PRO A 1 185 ? -3.350 -0.197 26.056 1.00 49.06 185 PRO A O 1
ATOM 1410 N N . ARG A 1 186 ? -2.803 1.875 25.414 1.00 40.28 186 ARG A N 1
ATOM 1411 C CA . ARG A 1 186 ? -3.467 2.559 26.540 1.00 40.28 186 ARG A CA 1
ATOM 1412 C C . ARG A 1 186 ? -4.951 2.866 26.332 1.00 40.28 186 ARG A C 1
ATOM 1414 O O . ARG A 1 186 ? -5.601 3.280 27.285 1.00 40.28 186 ARG A O 1
ATOM 1421 N N . LEU A 1 187 ? -5.501 2.649 25.137 1.00 44.94 187 LEU A N 1
ATOM 1422 C CA . LEU A 1 187 ? -6.941 2.817 24.870 1.00 44.94 187 LEU A CA 1
ATOM 1423 C C . LEU A 1 187 ? -7.714 1.487 24.882 1.00 44.94 187 LEU A C 1
ATOM 1425 O O . LEU A 1 187 ? -8.918 1.468 24.637 1.00 44.94 187 LEU A O 1
ATOM 1429 N N . L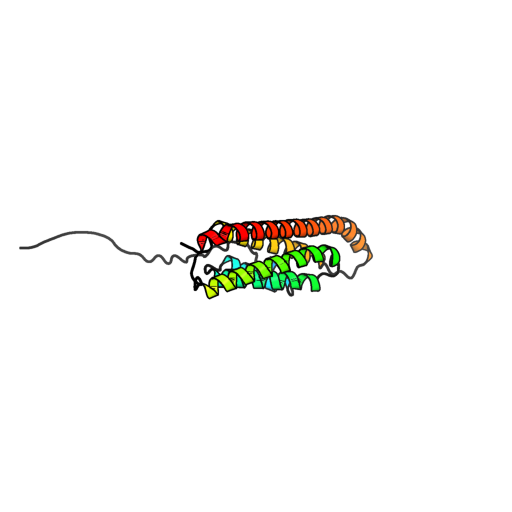EU A 1 188 ? -7.040 0.371 25.179 1.00 46.53 188 LEU A N 1
ATOM 1430 C CA . LEU A 1 188 ? -7.641 -0.966 25.241 1.00 46.53 188 LEU A CA 1
ATOM 1431 C C . LEU A 1 188 ? -7.999 -1.422 26.669 1.00 46.53 188 LEU A C 1
ATOM 1433 O O . LEU A 1 188 ? -8.505 -2.528 26.828 1.00 46.53 188 LEU A O 1
ATOM 1437 N N . THR A 1 189 ? -7.789 -0.577 27.684 1.00 39.88 189 THR A N 1
ATOM 1438 C CA . THR A 1 189 ? -8.129 -0.843 29.100 1.00 39.88 189 THR A CA 1
ATOM 1439 C C . THR A 1 189 ? -9.226 0.072 29.665 1.00 39.88 189 THR A C 1
ATOM 1441 O O . THR A 1 189 ? -9.331 0.198 30.882 1.00 39.88 189 THR A O 1
ATOM 1444 N N . GLY A 1 190 ? -10.004 0.740 28.808 1.00 39.94 190 GLY A N 1
ATOM 1445 C CA . GLY A 1 190 ? -11.164 1.551 29.203 1.00 39.94 190 GLY A CA 1
ATOM 1446 C C . GLY A 1 190 ? -12.471 0.859 28.869 1.00 39.94 190 GLY A C 1
ATOM 1447 O O . GLY A 1 190 ? -12.604 0.460 27.690 1.00 39.94 190 GLY A O 1
#

Foldseek 3Di:
DDDDDDDDDDDDDDPPPPPQDFLDDDDPVNLVPDDDLLNVLSVLLRVLSSDFWLLSNLVSLLSSLVSLLVLLVLFDQCNVLCPLLNVLSVLVSVLSVVVSVVCVVLVVRRPGPDPLVVVLSSLSSVLSNLLSVLRVVSNDDDPPPPVVVVVCVVVVVVSSVSSNVSSVSSNVSSVSSVVVVVVPPVVSPD